Protein AF-A0A1W1EL60-F1 (afdb_monomer_lite)

Structure (mmCIF, N/CA/C/O backbone):
data_AF-A0A1W1EL60-F1
#
_entry.id   AF-A0A1W1EL60-F1
#
loop_
_atom_site.group_PDB
_atom_site.id
_atom_site.type_symbol
_atom_site.label_atom_id
_atom_site.label_alt_id
_atom_site.label_comp_id
_atom_site.label_asym_id
_atom_site.label_entity_id
_atom_site.label_seq_id
_atom_site.pdbx_PDB_ins_code
_atom_site.Cartn_x
_atom_site.Cartn_y
_atom_site.Cartn_z
_atom_site.occupancy
_atom_site.B_iso_or_equiv
_atom_site.auth_seq_id
_atom_site.auth_comp_id
_atom_site.auth_asym_id
_atom_site.auth_atom_id
_atom_site.pdbx_PDB_model_num
ATOM 1 N N . MET A 1 1 ? -32.835 9.657 23.352 1.00 44.53 1 MET A N 1
ATOM 2 C CA . MET A 1 1 ? -32.664 8.416 22.571 1.00 44.53 1 MET A CA 1
ATOM 3 C C . MET A 1 1 ? -32.335 7.328 23.571 1.00 44.53 1 MET A C 1
ATOM 5 O O . MET A 1 1 ? -31.421 7.529 24.356 1.00 44.53 1 MET A O 1
ATOM 9 N N . THR A 1 2 ? -33.119 6.256 23.644 1.00 43.12 2 THR A N 1
ATOM 10 C CA . THR A 1 2 ? -32.749 5.081 24.442 1.00 43.12 2 THR A CA 1
ATOM 11 C C . THR A 1 2 ? -31.480 4.503 23.825 1.00 43.12 2 THR A C 1
ATOM 13 O O . THR A 1 2 ? -31.526 4.022 22.696 1.00 43.12 2 THR A O 1
ATOM 16 N N . SER A 1 3 ? -30.348 4.650 24.515 1.00 59.12 3 SER A N 1
ATOM 17 C CA . SER A 1 3 ? -29.089 4.014 24.131 1.00 59.12 3 SER A CA 1
ATOM 18 C C . SER A 1 3 ? -29.307 2.507 24.211 1.00 59.12 3 SER A C 1
ATOM 20 O O . SER A 1 3 ? -29.432 1.947 25.300 1.00 59.12 3 SER A O 1
ATOM 22 N N . THR A 1 4 ? -29.478 1.863 23.060 1.00 65.94 4 THR A N 1
ATOM 23 C CA . THR A 1 4 ? -29.468 0.406 22.984 1.00 65.94 4 THR A 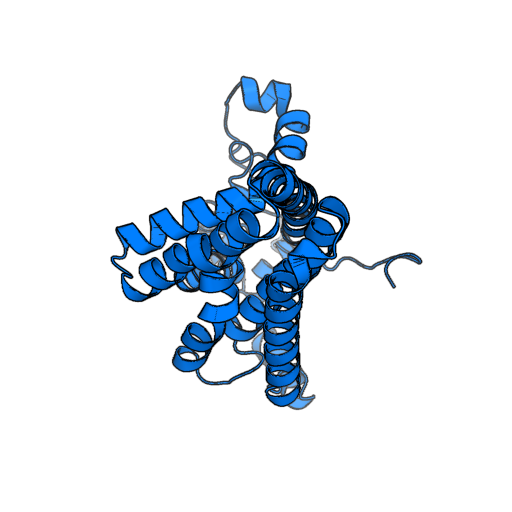CA 1
ATOM 24 C C . THR A 1 4 ? -28.064 -0.036 23.367 1.00 65.94 4 THR A C 1
ATOM 26 O O . THR A 1 4 ? -27.130 0.150 22.597 1.00 65.94 4 THR A O 1
ATOM 29 N N . THR A 1 5 ? -27.900 -0.574 24.571 1.00 66.81 5 THR A N 1
ATOM 30 C CA . THR A 1 5 ? -26.615 -1.111 25.016 1.00 66.81 5 THR A CA 1
ATOM 31 C C . THR A 1 5 ? -26.377 -2.452 24.330 1.00 66.81 5 THR A C 1
ATOM 33 O O . THR A 1 5 ? -27.165 -3.383 24.505 1.00 66.81 5 THR A O 1
ATOM 36 N N . TYR A 1 6 ? -25.302 -2.561 23.553 1.00 76.56 6 TYR A N 1
ATOM 37 C CA . TYR A 1 6 ? -24.886 -3.830 22.964 1.00 76.56 6 TYR A CA 1
ATOM 38 C C . TYR A 1 6 ? -23.981 -4.594 23.941 1.00 76.56 6 TYR A C 1
ATOM 40 O O . TYR A 1 6 ? -23.132 -3.982 24.594 1.00 76.56 6 TYR A O 1
ATOM 48 N N . PRO A 1 7 ? -24.128 -5.924 24.068 1.00 78.81 7 PRO A N 1
ATOM 49 C CA . PRO A 1 7 ? -23.225 -6.712 24.894 1.00 78.81 7 PRO A CA 1
ATOM 50 C C . PRO A 1 7 ? -21.826 -6.752 24.257 1.00 78.81 7 PRO A C 1
ATOM 52 O O . PRO A 1 7 ? -21.686 -7.055 23.071 1.00 78.81 7 PRO A O 1
ATOM 55 N N . ASP A 1 8 ? -20.779 -6.483 25.042 1.00 85.19 8 ASP A N 1
ATOM 56 C CA . ASP A 1 8 ? -19.392 -6.625 24.582 1.00 85.19 8 ASP A CA 1
ATOM 57 C C . ASP A 1 8 ? -18.971 -8.103 24.597 1.00 85.19 8 ASP A C 1
ATOM 59 O O . ASP A 1 8 ? -18.387 -8.613 25.555 1.00 85.19 8 ASP A O 1
ATOM 63 N N . LEU A 1 9 ? -19.313 -8.810 23.518 1.00 90.38 9 LEU A N 1
ATOM 64 C CA . LEU A 1 9 ? -19.025 -10.236 23.335 1.00 90.38 9 LEU A CA 1
ATOM 65 C C . LEU A 1 9 ? -17.718 -10.489 22.574 1.00 90.38 9 LEU A C 1
ATOM 67 O O . LEU A 1 9 ? -17.416 -11.636 22.233 1.00 90.38 9 LEU A O 1
ATOM 71 N N . PHE A 1 10 ? -16.911 -9.455 22.297 1.00 91.00 10 PHE A N 1
ATOM 72 C CA . PHE A 1 10 ? -15.746 -9.601 21.420 1.00 91.00 10 PHE A CA 1
ATOM 73 C C . PHE A 1 10 ? -14.776 -10.675 21.903 1.00 91.00 10 PHE A C 1
ATOM 75 O O . PHE A 1 10 ? -14.235 -11.444 21.109 1.00 91.00 10 PHE A O 1
ATOM 82 N N . LYS A 1 11 ? -14.550 -10.739 23.218 1.00 92.81 11 LYS A N 1
ATOM 83 C CA . LYS A 1 11 ? -13.631 -11.707 23.818 1.00 92.81 11 LYS A CA 1
ATOM 84 C C . LYS A 1 11 ? -14.096 -13.150 23.599 1.00 92.81 11 LYS A C 1
ATOM 86 O O . LYS A 1 11 ? -13.256 -13.985 23.266 1.00 92.81 11 LYS A O 1
ATOM 91 N N . GLU A 1 12 ? -15.388 -13.430 23.771 1.00 94.00 12 GLU A N 1
ATOM 92 C CA . GLU A 1 12 ? -15.968 -14.763 23.552 1.00 94.00 12 GLU A CA 1
ATOM 93 C C . GLU A 1 12 ? -15.957 -15.135 22.072 1.00 94.00 12 GLU A C 1
ATOM 95 O O . GLU A 1 12 ? -15.428 -16.187 21.718 1.00 94.00 12 GLU A O 1
ATOM 100 N N . LEU A 1 13 ? -16.423 -14.244 21.194 1.00 93.25 13 LEU A N 1
ATOM 101 C CA . LEU A 1 13 ? -16.410 -14.484 19.748 1.00 93.25 13 LEU A CA 1
ATOM 102 C C . LEU A 1 13 ? -14.986 -14.713 19.231 1.00 93.25 13 LEU A C 1
ATOM 104 O O . LEU A 1 13 ? -14.723 -15.653 18.488 1.00 93.25 13 LEU A O 1
ATOM 108 N N . LYS A 1 14 ? -14.019 -13.909 19.680 1.00 94.19 14 LYS A N 1
ATOM 109 C CA . LYS A 1 14 ? -12.607 -14.090 19.322 1.00 94.19 14 LYS A CA 1
ATOM 110 C C . LYS A 1 14 ? -12.033 -15.410 19.837 1.00 94.19 14 LYS A C 1
ATOM 112 O O . LYS A 1 14 ? -11.113 -15.937 19.212 1.00 94.19 14 LYS A O 1
ATOM 117 N N . ALA A 1 15 ? -12.514 -15.923 20.971 1.00 95.56 15 ALA A N 1
ATOM 118 C CA . ALA A 1 15 ? -12.120 -17.235 21.472 1.00 95.56 15 ALA A CA 1
ATOM 119 C C . ALA A 1 15 ? -12.683 -18.352 20.581 1.00 95.56 15 ALA A C 1
ATOM 121 O O . ALA A 1 15 ? -11.898 -19.184 20.136 1.00 95.56 15 ALA A O 1
ATOM 122 N N . GLN A 1 16 ? -13.969 -18.290 20.220 1.00 96.75 16 GLN A N 1
ATOM 123 C CA . GLN A 1 16 ? -14.607 -19.240 19.297 1.00 96.75 16 GLN A CA 1
ATOM 124 C C . GLN A 1 16 ? -13.891 -19.272 17.937 1.00 96.75 16 GLN A C 1
ATOM 126 O O . GLN A 1 16 ? -13.460 -20.323 17.480 1.00 96.75 16 GLN A O 1
ATOM 131 N N . VAL A 1 17 ? -13.633 -18.107 17.330 1.00 95.75 17 VAL A N 1
ATOM 132 C CA . VAL A 1 17 ? -12.920 -18.007 16.039 1.00 95.75 17 VAL A CA 1
ATOM 133 C C . VAL A 1 17 ? -11.493 -18.584 16.120 1.00 95.75 17 VAL A C 1
ATOM 135 O O . VAL A 1 17 ? -10.969 -19.108 15.137 1.00 95.75 17 VAL A O 1
ATOM 138 N N . ARG A 1 18 ? -10.833 -18.503 17.284 1.00 95.44 18 ARG A N 1
ATOM 139 C CA . ARG A 1 18 ? -9.515 -19.127 17.501 1.00 95.44 18 ARG A CA 1
ATOM 140 C C . ARG A 1 18 ? -9.601 -20.637 17.671 1.00 95.44 18 ARG A C 1
ATOM 142 O O . ARG A 1 18 ? -8.716 -21.320 17.167 1.00 95.44 18 ARG A O 1
ATOM 149 N N . GLU A 1 19 ? -10.606 -21.125 18.390 1.00 97.25 19 GLU A N 1
ATOM 150 C CA . GLU A 1 19 ? -10.847 -22.554 18.610 1.00 97.25 19 GLU A CA 1
ATOM 151 C C . GLU A 1 19 ? -11.136 -23.277 17.290 1.00 97.25 19 GLU A C 1
ATOM 153 O O . GLU A 1 19 ? -10.521 -24.302 17.012 1.00 97.25 19 GLU A O 1
ATOM 158 N N . GLU A 1 20 ? -11.918 -22.651 16.408 1.00 97.50 20 GLU A N 1
ATOM 159 C CA . GLU A 1 20 ? -12.162 -23.101 15.026 1.00 97.50 20 GLU A CA 1
ATOM 160 C C . GLU A 1 20 ? -10.915 -23.015 14.118 1.00 97.50 20 GLU A C 1
ATOM 162 O O . GLU A 1 20 ? -10.951 -23.338 12.931 1.00 97.50 20 GLU A O 1
ATOM 167 N N . GLY A 1 21 ? -9.782 -22.530 14.635 1.00 95.88 21 GLY A N 1
ATOM 168 C CA . GLY A 1 21 ? -8.531 -22.421 13.888 1.00 95.88 21 GLY A CA 1
ATOM 169 C C . GLY A 1 21 ? -8.521 -21.340 12.801 1.00 95.88 21 GLY A C 1
ATOM 170 O O . GLY A 1 21 ? -7.545 -21.242 12.056 1.00 95.88 21 GLY A O 1
ATOM 171 N N . LEU A 1 22 ? -9.542 -20.478 12.727 1.00 94.81 22 LEU A N 1
ATOM 172 C CA . LEU A 1 22 ? -9.687 -19.460 11.675 1.00 94.81 22 LEU A CA 1
ATOM 173 C C . LEU A 1 22 ? -8.650 -18.326 11.774 1.00 94.81 22 LEU A C 1
ATOM 175 O O . LEU A 1 22 ? -8.441 -17.596 10.810 1.00 94.81 22 LEU A O 1
ATOM 179 N N . LEU A 1 23 ? -7.968 -18.182 12.920 1.00 94.50 23 LEU A N 1
ATOM 180 C CA . LEU A 1 23 ? -6.847 -17.239 13.103 1.00 94.50 23 LEU A CA 1
ATOM 181 C C . LEU A 1 23 ? -5.464 -17.911 13.071 1.00 94.50 23 LEU A C 1
ATOM 183 O O . LEU A 1 23 ? -4.462 -17.271 13.430 1.00 94.50 23 LEU A O 1
ATOM 187 N N . ASN A 1 24 ? -5.390 -19.190 12.687 1.00 95.31 24 ASN A N 1
ATOM 188 C CA . ASN A 1 24 ? -4.117 -19.886 12.538 1.00 95.31 24 ASN A CA 1
ATOM 189 C C . ASN A 1 24 ? -3.240 -19.178 11.502 1.00 95.31 24 ASN A C 1
ATOM 191 O O . ASN A 1 24 ? -3.711 -18.683 10.479 1.00 95.31 24 ASN A O 1
ATOM 195 N N . ARG A 1 25 ? -1.937 -19.104 11.785 1.00 95.44 25 ARG A N 1
ATOM 196 C CA . ARG A 1 25 ? -0.985 -18.486 10.859 1.00 95.44 25 ARG A CA 1
ATOM 197 C C . ARG A 1 25 ? -0.807 -19.367 9.636 1.00 95.44 25 ARG A C 1
ATOM 199 O O . ARG A 1 25 ? -0.760 -20.588 9.760 1.00 95.44 25 ARG A O 1
ATOM 206 N N . VAL A 1 26 ? -0.639 -18.738 8.477 1.00 96.44 26 VAL A N 1
ATOM 207 C CA . VAL A 1 26 ? -0.511 -19.435 7.188 1.00 96.44 26 VAL A CA 1
ATOM 208 C C . VAL A 1 26 ? 0.861 -19.194 6.536 1.00 96.44 26 VAL A C 1
ATOM 210 O O . VAL A 1 26 ? 0.929 -18.710 5.406 1.00 96.44 26 VAL A O 1
ATOM 213 N N . PRO A 1 27 ? 1.982 -19.529 7.211 1.00 96.25 27 PRO A N 1
ATOM 214 C CA . PRO A 1 27 ? 3.324 -19.179 6.742 1.00 96.25 27 PRO A CA 1
ATOM 215 C C . PRO A 1 27 ? 3.664 -19.809 5.389 1.00 96.25 27 PRO A C 1
ATOM 217 O O . PRO A 1 27 ? 4.290 -19.151 4.572 1.00 96.25 27 PRO A O 1
ATOM 220 N N . ILE A 1 28 ? 3.213 -21.040 5.113 1.00 97.38 28 ILE A N 1
ATOM 221 C CA . ILE A 1 28 ? 3.480 -21.728 3.836 1.00 97.38 28 ILE A CA 1
ATOM 222 C C . ILE A 1 28 ? 2.828 -20.976 2.673 1.00 97.38 28 ILE A C 1
ATOM 224 O O . ILE A 1 28 ? 3.502 -20.638 1.702 1.00 97.38 28 ILE A O 1
ATOM 228 N N . ARG A 1 29 ? 1.530 -20.665 2.792 1.00 96.19 29 ARG A N 1
ATOM 229 C CA . ARG A 1 29 ? 0.811 -19.858 1.800 1.00 96.19 29 ARG A CA 1
ATOM 230 C C . ARG A 1 29 ? 1.490 -18.499 1.626 1.00 96.19 29 ARG A C 1
ATOM 232 O O . ARG A 1 29 ? 1.767 -18.108 0.498 1.00 96.19 29 ARG A O 1
ATOM 239 N N . GLY A 1 30 ? 1.807 -17.826 2.733 1.00 96.38 30 GLY A N 1
ATOM 240 C CA . GLY A 1 30 ? 2.501 -16.542 2.712 1.00 96.38 30 GLY A CA 1
ATOM 241 C C . GLY A 1 30 ? 3.835 -16.601 1.968 1.00 96.38 30 GLY A C 1
ATOM 242 O O . GLY A 1 30 ? 4.078 -15.787 1.083 1.00 96.38 30 GLY A O 1
ATOM 243 N N . SER A 1 31 ? 4.671 -17.605 2.249 1.00 97.56 31 SER A N 1
ATOM 244 C CA . SER A 1 31 ? 5.945 -17.817 1.558 1.00 97.56 31 SER A CA 1
ATOM 245 C C . SER A 1 31 ? 5.769 -18.073 0.060 1.00 97.56 31 SER A C 1
ATOM 247 O O . SER A 1 31 ? 6.526 -17.515 -0.731 1.00 97.56 31 SER A O 1
ATOM 249 N N . ILE A 1 32 ? 4.769 -18.864 -0.344 1.00 98.25 32 ILE A N 1
ATOM 250 C CA . ILE A 1 32 ? 4.466 -19.110 -1.763 1.00 98.25 32 ILE A CA 1
ATOM 251 C C . ILE A 1 32 ? 4.078 -17.805 -2.461 1.00 98.25 32 ILE A C 1
ATOM 253 O O . ILE A 1 32 ? 4.633 -17.488 -3.510 1.00 98.25 32 ILE A O 1
ATOM 257 N N . GLU A 1 33 ? 3.169 -17.023 -1.874 1.00 97.88 33 GLU A N 1
ATOM 258 C CA . GLU A 1 33 ? 2.736 -15.747 -2.449 1.00 97.88 33 GLU A CA 1
ATOM 259 C C . GLU A 1 33 ? 3.896 -14.743 -2.559 1.00 97.88 33 GLU A C 1
ATOM 261 O O . GLU A 1 33 ? 4.068 -14.099 -3.596 1.00 97.88 33 GLU A O 1
ATOM 266 N N . MET A 1 34 ? 4.730 -14.652 -1.517 1.00 98.38 34 MET A N 1
ATOM 267 C CA . MET A 1 34 ? 5.929 -13.809 -1.491 1.00 98.38 34 MET A CA 1
ATOM 268 C C . MET A 1 34 ? 6.908 -14.182 -2.612 1.00 98.38 34 MET A C 1
ATOM 270 O O . MET A 1 34 ? 7.356 -13.310 -3.357 1.00 98.38 34 MET A O 1
ATOM 274 N N . ILE A 1 35 ? 7.220 -15.474 -2.758 1.00 98.62 35 ILE A N 1
ATOM 275 C CA . ILE A 1 35 ? 8.113 -15.978 -3.810 1.00 98.62 35 ILE A CA 1
ATOM 276 C C . ILE A 1 35 ? 7.510 -15.718 -5.193 1.00 98.62 35 ILE A C 1
ATOM 278 O O . ILE A 1 35 ? 8.211 -15.233 -6.079 1.00 98.62 35 ILE A O 1
ATOM 282 N N . ALA A 1 36 ? 6.215 -15.983 -5.377 1.00 98.50 36 ALA A N 1
ATOM 283 C CA . ALA A 1 36 ? 5.533 -15.780 -6.650 1.00 98.50 36 ALA A CA 1
ATOM 284 C C . ALA A 1 36 ? 5.598 -14.317 -7.108 1.00 98.50 36 ALA A C 1
ATOM 286 O O . ALA A 1 36 ? 5.892 -14.053 -8.274 1.00 98.50 36 ALA A O 1
ATOM 287 N N . VAL A 1 37 ? 5.388 -13.358 -6.202 1.00 98.62 37 VAL A N 1
ATOM 288 C CA . VAL A 1 37 ? 5.493 -11.927 -6.521 1.00 98.62 37 VAL A CA 1
ATOM 289 C C . VAL A 1 37 ? 6.931 -11.519 -6.840 1.00 98.62 37 VAL A C 1
ATOM 291 O O . VAL A 1 37 ? 7.141 -10.793 -7.811 1.00 98.62 37 VAL A O 1
ATOM 294 N N . ILE A 1 38 ? 7.924 -12.022 -6.096 1.00 98.69 38 ILE A N 1
ATOM 295 C CA . ILE A 1 38 ? 9.346 -11.760 -6.380 1.00 98.69 38 ILE A CA 1
ATOM 296 C C . ILE A 1 38 ? 9.739 -12.306 -7.762 1.00 98.69 38 ILE A C 1
ATOM 298 O O . ILE A 1 38 ? 10.364 -11.604 -8.554 1.00 98.69 38 ILE A O 1
ATOM 302 N N . ILE A 1 39 ? 9.340 -13.534 -8.090 1.00 98.75 39 ILE A N 1
ATOM 303 C CA . ILE A 1 39 ? 9.591 -14.119 -9.413 1.00 98.75 39 ILE A CA 1
ATOM 304 C C . ILE A 1 39 ? 8.878 -13.302 -10.495 1.00 98.75 39 ILE A C 1
ATOM 306 O O . ILE A 1 39 ? 9.479 -12.983 -11.518 1.00 98.75 39 ILE A O 1
ATOM 310 N N . SER A 1 40 ? 7.626 -12.905 -10.259 1.00 98.62 40 SER A N 1
ATOM 311 C CA . SER A 1 40 ? 6.835 -12.146 -11.233 1.00 98.62 40 SER A CA 1
ATOM 312 C C . SER A 1 40 ? 7.445 -10.779 -11.538 1.00 98.62 40 SER A C 1
ATOM 314 O O . SER A 1 40 ? 7.515 -10.407 -12.708 1.00 98.62 40 SER A O 1
ATOM 316 N N . ILE A 1 41 ? 7.938 -10.046 -10.529 1.00 98.50 41 ILE A N 1
ATOM 317 C CA . ILE A 1 41 ? 8.605 -8.757 -10.767 1.00 98.50 41 ILE A CA 1
ATOM 318 C C . ILE A 1 41 ? 9.939 -8.946 -11.498 1.00 98.50 41 ILE A C 1
ATOM 320 O O . ILE A 1 41 ? 10.235 -8.185 -12.415 1.00 98.50 41 ILE A O 1
ATOM 324 N N . ILE A 1 42 ? 10.712 -9.990 -11.175 1.00 98.56 42 ILE A N 1
ATOM 325 C CA . ILE A 1 42 ? 11.955 -10.308 -11.894 1.00 98.56 42 ILE A CA 1
ATOM 326 C C . ILE A 1 42 ? 11.656 -10.630 -13.362 1.00 98.56 42 ILE A C 1
ATOM 328 O O . ILE A 1 42 ? 12.333 -10.108 -14.244 1.00 98.56 42 ILE A O 1
ATOM 332 N N . ILE A 1 43 ? 10.628 -11.434 -13.647 1.00 98.50 43 ILE A N 1
ATOM 333 C CA . ILE A 1 43 ? 10.216 -11.755 -15.021 1.00 98.50 43 ILE A CA 1
ATOM 334 C C . ILE A 1 43 ? 9.761 -10.489 -15.749 1.00 98.50 43 ILE A C 1
ATOM 336 O O . ILE A 1 43 ? 10.242 -10.223 -16.849 1.00 98.50 43 ILE A O 1
ATOM 340 N N . ALA A 1 44 ? 8.889 -9.683 -15.137 1.00 98.50 44 ALA A N 1
ATOM 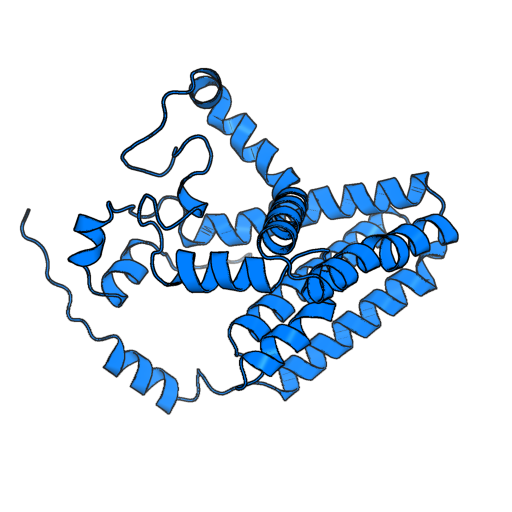341 C CA . ALA A 1 44 ? 8.389 -8.447 -15.739 1.00 98.50 44 ALA A CA 1
AT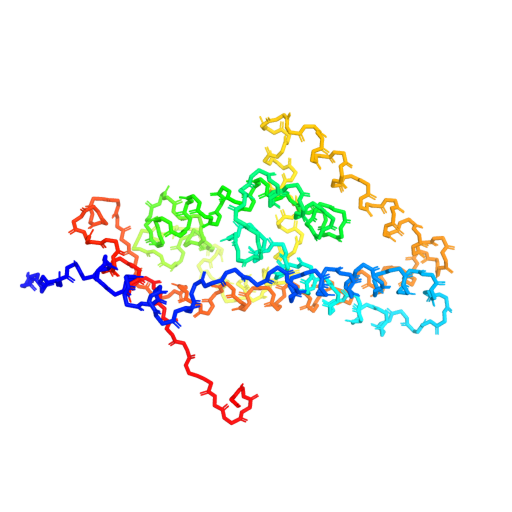OM 342 C C . ALA A 1 44 ? 9.532 -7.494 -16.113 1.00 98.50 44 ALA A C 1
ATOM 344 O O . ALA A 1 44 ? 9.531 -6.926 -17.202 1.00 98.50 44 ALA A O 1
ATOM 345 N N . LEU A 1 45 ? 10.528 -7.356 -15.232 1.00 98.31 45 LEU A N 1
ATOM 346 C CA . LEU A 1 45 ? 11.679 -6.496 -15.475 1.00 98.31 45 LEU A CA 1
ATOM 347 C C . LEU A 1 45 ? 12.653 -7.095 -16.484 1.00 98.31 45 LEU A C 1
ATOM 349 O O . LEU A 1 45 ? 13.099 -6.370 -17.352 1.00 98.31 45 LEU A O 1
ATOM 353 N N . THR A 1 46 ? 13.005 -8.378 -16.406 1.00 98.31 46 THR A N 1
ATOM 354 C CA . THR A 1 46 ? 14.012 -8.990 -17.303 1.00 98.31 46 THR A CA 1
ATOM 355 C C . THR A 1 46 ? 13.505 -9.236 -18.719 1.00 98.31 46 THR A C 1
ATOM 357 O O . THR A 1 46 ? 14.309 -9.363 -19.637 1.00 98.31 46 THR A O 1
ATOM 360 N N . THR A 1 47 ? 12.186 -9.296 -18.901 1.00 98.31 47 THR A N 1
ATOM 361 C CA . THR A 1 47 ? 11.559 -9.510 -20.210 1.00 98.31 47 THR A CA 1
ATOM 362 C C . THR A 1 47 ? 10.920 -8.251 -20.781 1.00 98.31 47 THR A C 1
ATOM 364 O O . THR A 1 47 ? 10.270 -8.354 -21.814 1.00 98.31 47 THR A O 1
ATOM 367 N N . ALA A 1 48 ? 11.079 -7.074 -20.157 1.00 98.38 48 ALA A N 1
ATOM 368 C CA . ALA A 1 48 ? 10.303 -5.869 -20.475 1.00 98.38 48 ALA A CA 1
ATOM 369 C C . ALA A 1 48 ? 10.349 -5.477 -21.964 1.00 98.38 48 ALA A C 1
ATOM 371 O O . ALA A 1 48 ? 9.339 -5.047 -22.519 1.00 98.38 48 ALA A O 1
ATOM 372 N N . ASN A 1 49 ? 11.487 -5.686 -22.631 1.00 97.62 49 ASN A N 1
ATOM 373 C CA . ASN A 1 49 ? 11.681 -5.445 -24.065 1.00 97.62 49 ASN A CA 1
ATOM 37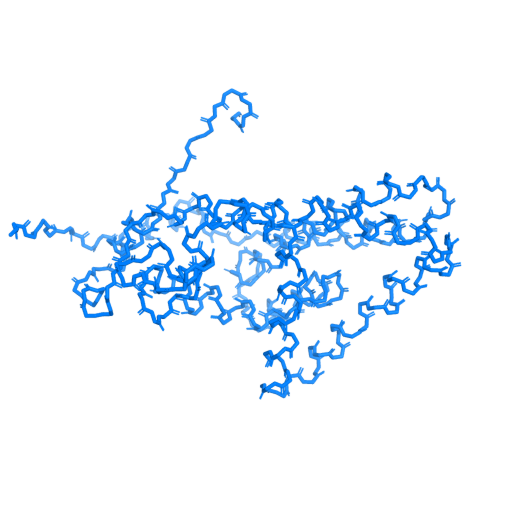4 C C . ASN A 1 49 ? 10.819 -6.318 -24.997 1.00 97.62 49 ASN A C 1
ATOM 376 O O . ASN A 1 49 ? 10.673 -5.981 -26.169 1.00 97.62 49 ASN A O 1
ATOM 380 N N . LEU A 1 50 ? 10.248 -7.416 -24.497 1.00 97.94 50 LEU A N 1
ATOM 381 C CA . LEU A 1 50 ? 9.357 -8.308 -25.245 1.00 97.94 50 LEU A CA 1
ATOM 382 C C . LEU A 1 50 ? 7.880 -7.894 -25.160 1.00 97.94 50 LEU A C 1
ATOM 384 O O . LEU A 1 50 ? 7.043 -8.464 -25.860 1.00 97.94 50 LEU A O 1
ATOM 388 N N . TRP A 1 51 ? 7.538 -6.931 -24.303 1.00 98.12 51 TRP A N 1
ATOM 389 C CA . TRP A 1 51 ? 6.151 -6.559 -24.038 1.00 98.12 51 TRP A CA 1
ATOM 390 C C . TRP A 1 51 ? 5.707 -5.337 -24.834 1.00 98.12 51 TRP A C 1
ATOM 392 O O . TRP A 1 51 ? 6.457 -4.388 -25.060 1.00 98.12 51 TRP A O 1
ATOM 402 N N . ASN A 1 52 ? 4.410 -5.293 -25.141 1.00 98.44 52 ASN A N 1
ATOM 403 C CA . ASN A 1 52 ? 3.749 -4.015 -25.359 1.00 98.44 52 ASN A CA 1
ATOM 404 C C . ASN A 1 52 ? 3.736 -3.217 -24.030 1.00 98.44 52 ASN A C 1
ATOM 406 O O . ASN A 1 52 ? 3.327 -3.778 -23.008 1.00 98.44 52 ASN A O 1
ATOM 410 N N . PRO A 1 53 ? 4.105 -1.920 -24.016 1.00 98.62 53 PRO A N 1
ATOM 411 C CA . PRO A 1 53 ? 4.197 -1.129 -22.783 1.00 98.62 53 PRO A CA 1
ATOM 412 C C . PRO A 1 53 ? 2.901 -1.053 -21.961 1.00 98.62 53 PRO A C 1
ATOM 414 O O . PRO A 1 53 ? 2.946 -1.044 -20.734 1.00 98.62 53 PRO A O 1
ATOM 417 N N . ILE A 1 54 ? 1.735 -1.032 -22.612 1.00 98.62 54 ILE A N 1
ATOM 418 C CA . ILE A 1 54 ? 0.441 -0.994 -21.916 1.00 98.62 54 ILE A CA 1
ATOM 419 C C . ILE A 1 54 ? 0.183 -2.343 -21.234 1.00 98.62 54 ILE A C 1
ATOM 421 O O . ILE A 1 54 ? -0.168 -2.379 -20.058 1.00 98.62 54 ILE A O 1
ATOM 425 N N . LEU A 1 55 ? 0.425 -3.460 -21.932 1.00 98.62 55 LEU A N 1
ATOM 426 C CA . LEU A 1 55 ? 0.274 -4.801 -21.351 1.00 98.62 55 LEU A CA 1
ATOM 427 C C . LEU A 1 55 ? 1.241 -5.035 -20.186 1.00 98.62 55 LEU A C 1
ATOM 429 O O . LEU A 1 55 ? 0.841 -5.602 -19.171 1.00 98.62 55 LEU A O 1
ATOM 433 N N . LEU A 1 56 ? 2.482 -4.547 -20.292 1.00 98.81 56 LEU A N 1
ATOM 434 C CA . LEU A 1 56 ? 3.433 -4.573 -19.181 1.00 98.81 56 LEU A CA 1
ATOM 435 C C . LEU A 1 56 ? 2.933 -3.739 -17.994 1.00 98.81 56 LEU A C 1
ATOM 437 O O . LEU A 1 56 ? 3.020 -4.190 -16.856 1.00 98.81 56 LEU A O 1
ATOM 441 N N . GLY A 1 57 ? 2.363 -2.557 -18.247 1.00 98.69 57 GLY A N 1
ATOM 442 C CA . GLY A 1 57 ? 1.728 -1.731 -17.218 1.00 98.69 57 GLY A CA 1
ATOM 443 C C . GLY A 1 57 ? 0.602 -2.458 -16.483 1.00 98.69 57 GLY A C 1
ATOM 444 O O . GLY A 1 57 ? 0.601 -2.480 -15.255 1.00 98.69 57 GLY A O 1
ATOM 445 N N . VAL A 1 58 ? -0.300 -3.124 -17.213 1.00 98.62 58 VAL A N 1
ATOM 446 C CA . VAL A 1 58 ? -1.374 -3.947 -16.624 1.00 98.62 58 VAL A CA 1
ATOM 447 C C . VAL A 1 58 ? -0.800 -5.103 -15.803 1.00 98.62 58 VAL A C 1
ATOM 449 O O . VAL A 1 58 ? -1.248 -5.351 -14.682 1.00 98.62 58 VAL A O 1
ATOM 452 N N . PHE A 1 59 ? 0.215 -5.798 -16.319 1.00 98.62 59 PHE A N 1
ATOM 453 C CA . PHE A 1 59 ? 0.849 -6.899 -15.597 1.00 98.62 59 PHE A CA 1
ATOM 454 C C . PHE A 1 59 ? 1.529 -6.421 -14.304 1.00 98.62 59 PHE A C 1
ATOM 456 O O . PHE A 1 59 ? 1.342 -7.023 -13.243 1.00 98.62 59 PHE A O 1
ATOM 463 N N . LEU A 1 60 ? 2.236 -5.288 -14.348 1.00 98.75 60 LEU A N 1
ATOM 464 C CA . LEU A 1 60 ? 2.801 -4.665 -13.153 1.00 98.75 60 LEU A CA 1
ATOM 465 C C . LEU A 1 60 ? 1.719 -4.202 -12.173 1.00 98.75 60 LEU A C 1
ATOM 467 O O . LEU A 1 60 ? 1.936 -4.325 -10.972 1.00 98.75 60 LEU A O 1
ATOM 471 N N . THR A 1 61 ? 0.544 -3.751 -12.628 1.00 98.56 61 THR A N 1
ATOM 472 C CA . THR A 1 61 ? -0.581 -3.462 -11.722 1.00 98.56 61 THR A CA 1
ATOM 473 C C . THR A 1 61 ? -0.997 -4.694 -10.923 1.00 98.56 61 THR A C 1
ATOM 475 O O . THR A 1 61 ? -1.234 -4.575 -9.720 1.00 98.56 61 THR A O 1
ATOM 478 N N . ILE A 1 62 ? -1.056 -5.876 -11.546 1.00 98.38 62 ILE A N 1
ATOM 479 C CA . ILE A 1 62 ? -1.383 -7.130 -10.846 1.00 98.38 62 ILE A CA 1
ATOM 480 C C . ILE A 1 62 ? -0.320 -7.417 -9.782 1.00 98.38 62 ILE A C 1
ATOM 482 O O . ILE A 1 62 ? -0.654 -7.654 -8.620 1.00 98.38 62 ILE A O 1
ATOM 486 N N . ILE A 1 63 ? 0.959 -7.331 -10.154 1.00 98.62 63 ILE A N 1
ATOM 487 C CA . ILE A 1 63 ? 2.086 -7.557 -9.241 1.00 98.62 63 ILE A CA 1
ATOM 488 C C . ILE A 1 63 ? 2.049 -6.562 -8.073 1.00 98.62 63 ILE A C 1
ATOM 490 O O . ILE A 1 63 ? 2.136 -6.973 -6.920 1.00 98.62 63 ILE A O 1
ATOM 494 N N . PHE A 1 64 ? 1.865 -5.269 -8.345 1.00 98.62 64 PHE A N 1
ATOM 495 C CA . PHE A 1 64 ? 1.832 -4.215 -7.328 1.00 98.62 64 PHE A CA 1
ATOM 496 C C . PHE A 1 64 ? 0.631 -4.385 -6.398 1.00 98.62 64 PHE A C 1
ATOM 498 O O . PHE A 1 64 ? 0.772 -4.283 -5.182 1.00 98.62 64 PHE A O 1
ATOM 505 N N . THR A 1 65 ? -0.534 -4.731 -6.944 1.00 97.62 65 THR A N 1
ATOM 506 C CA . THR A 1 65 ? -1.723 -5.062 -6.150 1.00 97.62 65 THR A CA 1
ATOM 507 C C . THR A 1 65 ? -1.443 -6.233 -5.213 1.00 97.62 65 THR A C 1
ATOM 509 O O . THR A 1 65 ? -1.732 -6.156 -4.020 1.00 97.62 65 THR A O 1
ATOM 512 N N . ARG A 1 66 ? -0.823 -7.311 -5.711 1.00 97.88 66 ARG A N 1
ATOM 513 C CA . ARG A 1 66 ? -0.438 -8.446 -4.862 1.00 97.88 66 ARG A CA 1
ATOM 514 C C . ARG A 1 66 ? 0.588 -8.052 -3.803 1.00 97.88 66 ARG A C 1
ATOM 516 O O . ARG A 1 66 ? 0.440 -8.476 -2.662 1.00 97.88 66 ARG A O 1
ATOM 523 N N . SER A 1 67 ? 1.564 -7.207 -4.131 1.00 98.50 67 SER A N 1
ATOM 524 C CA . SER A 1 67 ? 2.523 -6.672 -3.157 1.00 98.50 67 SER A CA 1
ATOM 525 C C . SER A 1 67 ? 1.845 -5.880 -2.038 1.00 98.50 67 SER A C 1
ATOM 527 O O . SER A 1 67 ? 2.239 -6.028 -0.881 1.00 98.50 67 SER A O 1
ATOM 529 N N . VAL A 1 68 ? 0.803 -5.095 -2.347 1.00 97.38 68 VAL A N 1
ATOM 530 C CA . VAL A 1 68 ? 0.010 -4.375 -1.333 1.00 97.38 68 VAL A CA 1
ATOM 531 C C . VAL A 1 68 ? -0.604 -5.364 -0.344 1.00 97.38 68 VAL A C 1
ATOM 533 O O . VAL A 1 68 ? -0.394 -5.222 0.858 1.00 97.38 68 VAL A O 1
ATOM 536 N N . PHE A 1 69 ? -1.303 -6.392 -0.833 1.00 96.38 69 PHE A N 1
ATOM 537 C CA . PHE A 1 69 ? -1.985 -7.361 0.033 1.00 96.38 69 PHE A CA 1
ATOM 538 C C . PHE A 1 69 ? -1.025 -8.284 0.791 1.00 96.38 69 PHE A C 1
ATOM 540 O O . PHE A 1 69 ? -1.246 -8.554 1.965 1.00 96.38 69 PHE A O 1
ATOM 547 N N . ILE A 1 70 ? 0.082 -8.712 0.178 1.00 98.25 70 ILE A N 1
ATOM 548 C CA . ILE A 1 70 ? 1.120 -9.477 0.886 1.00 98.25 70 ILE A CA 1
ATOM 549 C C . ILE A 1 70 ? 1.711 -8.639 2.022 1.00 98.25 70 ILE A C 1
ATOM 551 O O . ILE A 1 70 ? 1.841 -9.127 3.142 1.00 98.25 70 ILE A O 1
ATOM 555 N N . SER A 1 71 ? 2.056 -7.375 1.756 1.00 97.94 71 S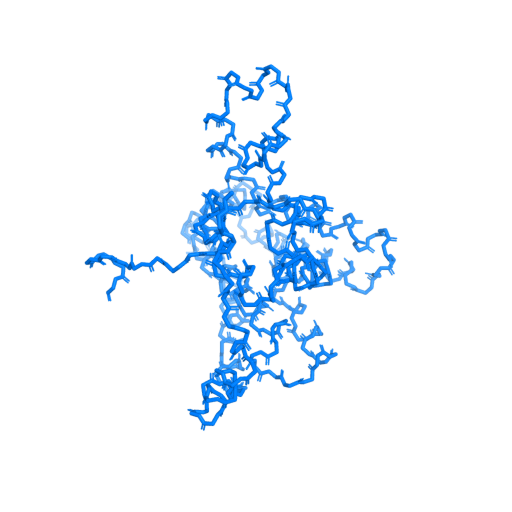ER A N 1
ATOM 556 C CA . SER A 1 71 ? 2.579 -6.476 2.788 1.00 97.94 71 SER A CA 1
ATOM 557 C C . SER A 1 71 ? 1.558 -6.254 3.907 1.00 97.94 71 SER A C 1
ATOM 559 O O . SER A 1 71 ? 1.908 -6.363 5.081 1.00 97.94 71 SER A O 1
ATOM 561 N N . HIS A 1 72 ? 0.291 -6.027 3.551 1.00 96.38 72 HIS A N 1
ATOM 562 C CA . HIS A 1 72 ? -0.828 -5.918 4.484 1.00 96.38 72 HIS A CA 1
ATOM 563 C C . HIS A 1 72 ? -0.931 -7.153 5.392 1.00 96.38 72 HIS A C 1
ATOM 565 O O . HIS A 1 72 ? -0.847 -7.026 6.612 1.00 96.38 72 HIS A O 1
ATOM 571 N N . ASP A 1 73 ? -1.015 -8.352 4.820 1.00 96.94 73 ASP A N 1
ATOM 572 C CA . ASP A 1 73 ? -1.194 -9.597 5.573 1.00 96.94 73 ASP A CA 1
ATOM 573 C C . ASP A 1 73 ? 0.012 -9.907 6.471 1.00 96.94 73 ASP A C 1
ATOM 575 O O . ASP A 1 73 ? -0.140 -10.374 7.605 1.00 96.94 73 ASP A O 1
ATOM 579 N N . ILE A 1 74 ? 1.225 -9.586 6.008 1.00 97.44 74 ILE A N 1
ATOM 580 C CA . ILE A 1 74 ? 2.433 -9.649 6.832 1.00 97.44 74 ILE A CA 1
ATOM 581 C C . ILE A 1 74 ? 2.315 -8.683 8.020 1.00 97.44 74 ILE A C 1
ATOM 583 O O . ILE A 1 74 ? 2.527 -9.098 9.159 1.00 97.44 74 ILE A O 1
ATOM 587 N N . LEU A 1 75 ? 1.950 -7.418 7.793 1.00 96.62 75 LEU A N 1
ATOM 588 C CA . LEU A 1 75 ? 1.836 -6.405 8.851 1.00 96.62 75 LEU A CA 1
ATOM 589 C C . LEU A 1 75 ? 0.706 -6.707 9.847 1.00 96.62 75 LEU A C 1
ATOM 591 O O . LEU A 1 75 ? 0.832 -6.383 11.028 1.00 96.62 75 LEU A O 1
ATOM 595 N N . HIS A 1 76 ? -0.333 -7.423 9.419 1.00 95.50 76 HIS A N 1
ATOM 596 C CA . HIS A 1 76 ? -1.368 -7.983 10.292 1.00 95.50 76 HIS A CA 1
ATOM 597 C C . HIS A 1 76 ? -0.950 -9.268 11.016 1.00 95.50 76 HIS A C 1
ATOM 599 O O . HIS A 1 76 ? -1.727 -9.832 11.790 1.00 95.50 76 HIS A O 1
ATOM 605 N N . THR A 1 77 ? 0.289 -9.729 10.833 1.00 95.69 77 THR A N 1
ATOM 606 C CA . THR A 1 77 ? 0.831 -10.977 11.388 1.00 95.69 77 THR A CA 1
ATOM 607 C C . THR A 1 77 ? 0.069 -12.221 10.932 1.00 95.69 77 THR A C 1
ATOM 609 O O . THR A 1 77 ? 0.081 -13.225 11.634 1.00 95.69 77 THR A O 1
ATOM 612 N N . GLN A 1 78 ? -0.602 -12.190 9.777 1.00 96.06 78 GLN A N 1
ATOM 613 C CA . GLN A 1 78 ? -1.374 -13.323 9.251 1.00 96.06 78 GLN A CA 1
ATOM 614 C C . GLN A 1 78 ? -0.461 -14.473 8.805 1.00 96.06 78 GLN A C 1
ATOM 616 O O . GLN A 1 78 ? -0.773 -15.648 9.012 1.00 96.06 78 GLN A O 1
ATOM 621 N N . TYR A 1 79 ? 0.702 -14.146 8.239 1.00 96.56 79 TYR A N 1
ATOM 622 C CA . TYR A 1 79 ? 1.672 -15.143 7.772 1.00 96.56 79 TYR A CA 1
ATOM 623 C C . TYR A 1 79 ? 2.606 -15.606 8.888 1.00 96.56 79 TYR A C 1
ATOM 625 O O . TYR A 1 79 ? 2.815 -16.806 9.062 1.00 96.56 79 TYR A O 1
ATOM 633 N N . PHE A 1 80 ? 3.127 -14.670 9.683 1.00 95.56 80 PHE A N 1
ATOM 634 C CA . PHE A 1 80 ? 4.136 -14.939 10.707 1.00 95.56 80 PHE A CA 1
ATOM 635 C C . PHE A 1 80 ? 3.739 -14.314 12.044 1.00 95.56 80 PHE A C 1
ATOM 637 O O . PHE A 1 80 ? 3.146 -13.243 12.093 1.00 95.56 80 PHE A O 1
ATOM 644 N N . LYS A 1 81 ? 4.074 -14.985 13.151 1.00 94.00 81 LYS A N 1
ATOM 645 C CA . LYS A 1 81 ? 3.696 -14.547 14.507 1.00 94.00 81 LYS A CA 1
ATOM 646 C C . LYS A 1 81 ? 4.522 -13.357 15.013 1.00 94.00 81 LYS A C 1
ATOM 648 O O . LYS A 1 81 ? 4.012 -12.546 15.779 1.00 94.00 81 LYS A O 1
ATOM 653 N N . ASP A 1 82 ? 5.794 -13.278 14.634 1.00 95.31 82 ASP A N 1
ATOM 654 C CA . ASP A 1 82 ? 6.717 -12.253 15.125 1.00 95.31 82 ASP A CA 1
ATOM 655 C C . ASP A 1 82 ? 6.487 -10.922 14.391 1.00 95.31 82 ASP A C 1
ATOM 657 O O . ASP A 1 82 ? 6.671 -10.835 13.174 1.00 95.31 82 ASP A O 1
ATOM 661 N N . LYS A 1 83 ? 6.098 -9.875 15.132 1.00 91.88 83 LYS A N 1
ATOM 662 C CA . LYS A 1 83 ? 5.820 -8.541 14.574 1.00 91.88 83 LYS A CA 1
ATOM 663 C C . LYS A 1 83 ? 7.081 -7.849 14.033 1.00 91.88 83 LYS A C 1
ATOM 665 O O . LYS A 1 83 ? 7.012 -7.188 12.999 1.00 91.88 83 LYS A O 1
ATOM 670 N N . SER A 1 84 ? 8.231 -8.014 14.690 1.00 92.12 84 SER A N 1
ATOM 671 C CA . SER A 1 84 ? 9.513 -7.422 14.272 1.00 92.12 84 SER A CA 1
ATOM 672 C C . SER A 1 84 ? 10.063 -8.093 13.013 1.00 92.12 84 SER A C 1
ATOM 674 O O . SER A 1 84 ? 10.594 -7.434 12.117 1.00 92.12 84 SER A O 1
ATOM 676 N N . LEU A 1 85 ? 9.896 -9.410 12.903 1.00 92.94 85 LEU A N 1
ATOM 677 C CA . LEU A 1 85 ? 10.189 -10.124 11.667 1.00 92.94 85 LEU A CA 1
ATOM 678 C C . LEU A 1 85 ? 9.215 -9.714 10.559 1.00 92.94 85 LEU A C 1
ATOM 680 O O . LEU A 1 85 ? 9.649 -9.426 9.448 1.00 92.94 85 LEU A O 1
ATOM 684 N N . SER A 1 86 ? 7.919 -9.634 10.867 1.00 95.75 86 SER A N 1
ATOM 685 C CA . SER A 1 86 ? 6.883 -9.280 9.894 1.00 95.75 86 SER A CA 1
ATOM 686 C C . SER A 1 86 ? 7.133 -7.908 9.268 1.00 95.75 86 SER A C 1
ATOM 688 O O . SER A 1 86 ? 7.174 -7.793 8.046 1.00 95.75 86 SER A O 1
ATOM 690 N N . ILE A 1 87 ? 7.423 -6.871 10.062 1.00 94.81 87 ILE A N 1
ATOM 691 C CA . ILE A 1 87 ? 7.722 -5.549 9.491 1.00 94.81 87 ILE A CA 1
ATOM 692 C C . ILE A 1 87 ? 8.924 -5.599 8.534 1.00 94.81 87 ILE A C 1
ATOM 694 O O . ILE A 1 87 ? 8.849 -5.049 7.440 1.00 94.81 87 ILE A O 1
ATOM 698 N N . LYS A 1 88 ? 9.983 -6.352 8.853 1.00 95.88 88 LYS A N 1
ATOM 699 C CA . LYS A 1 88 ? 11.139 -6.512 7.952 1.00 95.88 88 LYS A CA 1
ATOM 700 C C . LYS A 1 88 ? 10.790 -7.291 6.682 1.00 95.88 88 LYS A C 1
ATOM 702 O O . LYS A 1 88 ? 11.201 -6.893 5.596 1.00 95.88 88 LYS A O 1
ATOM 707 N N . LEU A 1 89 ? 10.019 -8.373 6.805 1.00 97.25 89 LEU A N 1
ATOM 708 C CA . LEU A 1 89 ? 9.569 -9.188 5.670 1.00 97.25 89 LEU A CA 1
ATOM 709 C C . LEU A 1 89 ? 8.595 -8.447 4.751 1.00 97.25 89 LEU A C 1
ATOM 711 O O . LEU A 1 89 ? 8.449 -8.830 3.595 1.00 97.25 89 LEU A O 1
ATOM 715 N N . SER A 1 90 ? 7.951 -7.387 5.239 1.00 98.12 90 SER A N 1
ATOM 716 C CA . SER A 1 90 ? 7.072 -6.558 4.420 1.00 98.12 90 SER A CA 1
ATOM 717 C C . SER A 1 90 ? 7.838 -5.624 3.470 1.00 98.12 90 SER A C 1
ATOM 719 O O . SER A 1 90 ? 7.308 -5.301 2.409 1.00 98.12 90 SER A O 1
ATOM 721 N N . TYR A 1 91 ? 9.087 -5.241 3.786 1.00 98.38 91 TYR A N 1
ATOM 722 C CA . TYR A 1 91 ? 9.851 -4.236 3.028 1.00 98.38 91 TYR A CA 1
ATOM 723 C C . TYR A 1 91 ? 10.092 -4.553 1.544 1.00 98.38 91 TYR A C 1
ATOM 725 O O . TYR A 1 91 ? 10.026 -3.621 0.742 1.00 98.38 91 TYR A O 1
ATOM 733 N N . PRO A 1 92 ? 10.351 -5.804 1.115 1.00 98.56 92 PRO A N 1
ATOM 734 C CA . PRO A 1 92 ? 10.436 -6.107 -0.311 1.00 98.56 92 PRO A CA 1
ATOM 735 C C . PRO A 1 92 ? 9.152 -5.749 -1.068 1.00 98.56 92 PRO A C 1
ATOM 737 O O . PRO A 1 92 ? 9.210 -5.247 -2.185 1.00 98.56 92 PRO A O 1
ATOM 740 N N . PHE A 1 93 ? 7.998 -5.947 -0.435 1.00 98.69 93 PHE A N 1
ATOM 741 C CA . PHE A 1 93 ? 6.689 -5.750 -1.050 1.00 98.69 93 PHE A CA 1
ATOM 742 C C . PHE A 1 93 ? 6.194 -4.311 -0.915 1.00 98.69 93 PHE A C 1
ATOM 744 O O . PHE A 1 93 ? 5.581 -3.806 -1.843 1.00 98.69 93 PHE A O 1
ATOM 751 N N . SER A 1 94 ? 6.488 -3.622 0.189 1.00 98.19 94 SER A N 1
ATOM 752 C CA . SER A 1 94 ? 6.131 -2.211 0.388 1.00 98.19 94 SER A CA 1
ATOM 753 C C . SER A 1 94 ? 7.217 -1.258 -0.111 1.00 98.19 94 SER A C 1
ATOM 755 O O . SER A 1 94 ? 7.013 -0.537 -1.082 1.00 98.19 94 SER A O 1
ATOM 757 N N . ALA A 1 95 ? 8.388 -1.253 0.517 1.00 98.25 95 ALA A N 1
ATOM 758 C CA . ALA A 1 95 ? 9.421 -0.262 0.253 1.00 98.25 95 ALA A CA 1
ATOM 759 C C . ALA A 1 95 ? 10.053 -0.447 -1.134 1.00 98.25 95 ALA A C 1
ATOM 761 O O . ALA A 1 95 ? 10.126 0.512 -1.895 1.00 98.25 95 ALA A O 1
ATOM 762 N N . LEU A 1 96 ? 10.464 -1.667 -1.500 1.00 98.06 96 LEU A N 1
ATOM 763 C CA . LEU A 1 96 ? 11.160 -1.903 -2.773 1.00 98.06 96 LEU A CA 1
ATOM 764 C C . LEU A 1 96 ? 10.209 -1.939 -3.976 1.00 98.06 96 LEU A C 1
ATOM 766 O O . LEU A 1 96 ? 10.462 -1.257 -4.968 1.00 98.06 96 LEU A O 1
ATOM 770 N N . ILE A 1 97 ? 9.115 -2.708 -3.916 1.00 98.56 97 ILE A N 1
ATOM 771 C CA . ILE A 1 97 ? 8.187 -2.812 -5.055 1.00 98.56 97 ILE A CA 1
ATOM 772 C C . ILE A 1 97 ? 7.261 -1.595 -5.160 1.00 98.56 97 ILE A C 1
ATOM 774 O O . ILE A 1 97 ? 7.019 -1.147 -6.273 1.00 98.56 97 ILE A O 1
ATOM 778 N N . LEU A 1 98 ? 6.773 -1.029 -4.050 1.00 98.38 98 LEU A N 1
ATOM 779 C CA . LEU A 1 98 ? 5.742 0.023 -4.074 1.00 98.38 98 LEU A CA 1
ATOM 780 C C . LEU A 1 98 ? 6.248 1.422 -3.693 1.00 98.38 98 LEU A C 1
ATOM 782 O O . LEU A 1 98 ? 5.471 2.370 -3.743 1.00 98.38 98 LEU A O 1
ATOM 786 N N . SER A 1 99 ? 7.503 1.571 -3.253 1.00 98.44 99 SER A N 1
ATOM 787 C CA . SER A 1 99 ? 7.998 2.817 -2.639 1.00 98.44 99 SER A CA 1
ATOM 788 C C . SER A 1 99 ? 7.116 3.320 -1.482 1.00 98.44 99 SER A C 1
ATOM 790 O O . SER A 1 99 ? 6.997 4.520 -1.244 1.00 98.44 99 SER A O 1
ATOM 792 N N . ASN A 1 100 ? 6.492 2.398 -0.743 1.00 98.06 100 ASN A N 1
ATOM 793 C CA . ASN A 1 100 ? 5.637 2.701 0.403 1.00 98.06 100 ASN A CA 1
ATOM 794 C C . ASN A 1 100 ? 6.294 2.269 1.713 1.00 98.06 100 ASN A C 1
ATOM 796 O O . ASN A 1 100 ? 6.983 1.253 1.778 1.00 98.06 100 ASN A O 1
ATOM 800 N N . SER A 1 101 ? 6.036 3.020 2.781 1.00 98.38 101 SER A N 1
ATOM 801 C CA . SER A 1 101 ? 6.549 2.707 4.110 1.00 98.38 101 SER A CA 1
ATOM 802 C C . SER A 1 101 ? 5.607 1.752 4.840 1.00 98.38 101 SER A C 1
ATOM 804 O O . SER A 1 101 ? 4.448 2.077 5.105 1.00 98.38 101 SER A O 1
ATOM 806 N N . SER A 1 102 ? 6.136 0.596 5.232 1.00 97.88 102 SER A N 1
ATOM 807 C CA . SER A 1 102 ? 5.488 -0.330 6.159 1.00 97.88 102 SER A CA 1
ATOM 808 C C . SER A 1 102 ? 5.242 0.300 7.521 1.00 97.88 102 SER A C 1
ATOM 810 O O . SER A 1 102 ? 4.197 0.066 8.117 1.00 97.88 102 SER A O 1
ATOM 812 N N . SER A 1 103 ? 6.184 1.108 8.018 1.00 97.19 103 SER A N 1
ATOM 813 C CA . SER A 1 103 ? 6.040 1.777 9.316 1.00 97.19 103 SER A CA 1
ATOM 814 C C . SER A 1 103 ? 4.927 2.825 9.292 1.00 97.19 103 SER A C 1
ATOM 816 O O . SER A 1 103 ? 4.142 2.919 10.237 1.00 97.19 103 SER A O 1
ATOM 818 N N . TRP A 1 104 ? 4.835 3.602 8.206 1.00 97.62 104 TRP A N 1
ATOM 819 C CA . TRP A 1 104 ? 3.722 4.525 7.990 1.00 97.62 104 TRP A CA 1
ATOM 820 C C . TRP A 1 104 ? 2.399 3.768 7.896 1.00 97.62 104 TRP A C 1
ATOM 822 O O . TRP A 1 104 ? 1.436 4.169 8.547 1.00 97.62 104 TRP A O 1
ATOM 832 N N . TRP A 1 105 ? 2.362 2.664 7.142 1.00 96.56 105 TRP A N 1
ATOM 833 C CA . TRP A 1 105 ? 1.155 1.858 6.994 1.00 96.56 105 TRP A CA 1
ATOM 834 C C . TRP A 1 105 ? 0.700 1.228 8.316 1.00 96.56 105 TRP A C 1
ATOM 836 O O . TRP A 1 105 ? -0.463 1.382 8.667 1.00 96.56 105 TRP A O 1
ATOM 846 N N . ASP A 1 106 ? 1.589 0.602 9.100 1.00 95.69 106 ASP A N 1
ATOM 847 C CA . ASP A 1 106 ? 1.249 0.043 10.425 1.00 95.69 106 ASP A CA 1
ATOM 848 C C . ASP A 1 106 ? 0.708 1.137 11.358 1.00 95.69 106 ASP A C 1
ATOM 850 O O . ASP A 1 106 ? -0.309 0.951 12.025 1.00 95.69 106 ASP A O 1
ATOM 854 N N . TYR A 1 107 ? 1.328 2.321 11.360 1.00 95.19 107 TYR A N 1
ATOM 855 C CA . TYR A 1 107 ? 0.854 3.442 12.168 1.00 95.19 107 TYR A CA 1
ATOM 856 C C . TYR A 1 107 ? -0.520 3.957 11.715 1.00 95.19 107 TYR A C 1
ATOM 858 O O . TYR A 1 107 ? -1.438 4.094 12.523 1.00 95.19 107 TYR A O 1
ATOM 866 N N . LYS A 1 108 ? -0.685 4.229 10.419 1.00 94.00 108 LYS A N 1
ATOM 867 C CA . LYS A 1 108 ? -1.929 4.757 9.849 1.00 94.00 108 LYS A CA 1
ATOM 868 C C . LYS A 1 108 ? -3.065 3.745 9.973 1.00 94.00 108 LYS A C 1
ATOM 870 O O . LYS A 1 108 ? -4.150 4.094 10.426 1.00 94.00 108 LYS A O 1
ATOM 875 N N . HIS A 1 109 ? -2.828 2.510 9.550 1.00 93.69 109 HIS A N 1
ATOM 876 C CA . HIS A 1 109 ? -3.868 1.505 9.385 1.00 93.69 109 HIS A CA 1
ATOM 877 C C . HIS A 1 109 ? -4.135 0.729 10.677 1.00 93.69 109 HIS A C 1
ATOM 879 O O . HIS A 1 109 ? -5.277 0.665 11.112 1.00 93.69 109 HIS A O 1
ATOM 885 N N . ASN A 1 110 ? -3.109 0.194 11.344 1.00 92.19 110 ASN A N 1
ATOM 886 C CA . ASN A 1 110 ? -3.315 -0.657 12.523 1.00 92.19 110 ASN A CA 1
ATOM 887 C C . ASN A 1 110 ? -3.508 0.153 13.803 1.00 92.19 110 ASN A C 1
ATOM 889 O O . ASN A 1 110 ? -4.401 -0.139 14.598 1.00 92.19 110 ASN A O 1
ATOM 893 N N . ILE A 1 111 ? -2.668 1.168 14.016 1.00 92.31 111 ILE A N 1
ATOM 894 C CA . ILE A 1 111 ? -2.689 1.936 15.267 1.00 92.31 111 ILE A CA 1
ATOM 895 C C . ILE A 1 111 ? -3.823 2.961 15.265 1.00 92.31 111 ILE A C 1
ATOM 897 O O . ILE A 1 111 ? -4.521 3.074 16.267 1.00 92.31 111 ILE A O 1
ATOM 901 N N . ASN A 1 112 ? -4.035 3.684 14.162 1.00 92.50 112 ASN A N 1
ATOM 902 C CA . ASN A 1 112 ? -5.091 4.694 14.106 1.00 92.50 112 ASN A CA 1
ATOM 903 C C . ASN A 1 112 ? -6.411 4.105 13.596 1.00 92.50 112 ASN A C 1
ATOM 905 O O . ASN A 1 112 ? -7.355 4.003 14.371 1.00 92.50 112 ASN A O 1
ATOM 909 N N . HIS A 1 113 ? -6.475 3.675 12.334 1.00 93.06 113 HIS A N 1
ATOM 910 C CA . HIS A 1 113 ? -7.740 3.289 11.700 1.00 93.06 113 HIS A CA 1
ATOM 911 C C . HIS A 1 113 ? -8.415 2.068 12.356 1.00 93.06 113 HIS A C 1
ATOM 913 O O . HIS A 1 113 ? -9.547 2.173 12.801 1.00 93.06 113 HIS A O 1
ATOM 919 N N . HIS A 1 114 ? -7.729 0.933 12.528 1.00 91.62 114 HIS A N 1
ATOM 920 C CA . HIS A 1 114 ? -8.338 -0.258 13.153 1.00 91.62 114 HIS A CA 1
ATOM 921 C C . HIS A 1 114 ? -8.686 -0.071 14.635 1.00 91.62 114 HIS A C 1
ATOM 923 O O . HIS A 1 114 ? -9.578 -0.740 15.153 1.00 91.62 114 HIS A O 1
ATOM 929 N N . THR A 1 115 ? -8.001 0.832 15.342 1.00 92.31 115 THR A N 1
ATOM 930 C CA . THR A 1 115 ? -8.300 1.104 16.759 1.00 92.31 115 THR A CA 1
ATOM 931 C C . THR A 1 115 ? -9.429 2.124 16.915 1.00 92.31 115 THR A C 1
ATOM 933 O O . THR A 1 115 ? -10.255 1.981 17.811 1.00 92.31 115 THR A O 1
ATOM 936 N N . TYR A 1 116 ? -9.482 3.128 16.039 1.00 94.00 116 TYR A N 1
ATOM 937 C CA . TYR A 1 116 ? -10.352 4.301 16.151 1.00 94.00 116 TYR A CA 1
ATOM 938 C C . TYR A 1 116 ? -11.135 4.567 14.858 1.00 94.00 116 TYR A C 1
ATOM 940 O O . TYR A 1 116 ? -11.270 5.721 14.453 1.00 94.00 116 TYR A O 1
ATOM 948 N N . CYS A 1 117 ? -11.611 3.512 14.192 1.00 93.69 117 CYS A N 1
ATOM 949 C CA . CYS A 1 117 ? -12.296 3.603 12.900 1.00 93.69 117 CYS A CA 1
ATOM 950 C C . CYS A 1 117 ? -13.414 4.651 12.956 1.00 93.69 117 CYS A C 1
ATOM 952 O O . CYS A 1 117 ? -14.216 4.656 13.890 1.00 93.69 117 CYS A O 1
ATOM 954 N N . ASN A 1 118 ? -13.434 5.567 11.985 1.00 94.44 118 ASN A N 1
ATOM 955 C CA . ASN A 1 118 ? -14.391 6.671 11.883 1.00 94.44 118 ASN A CA 1
ATOM 956 C C . ASN A 1 118 ? -14.534 7.571 13.144 1.00 94.44 118 ASN A C 1
ATOM 958 O O . ASN A 1 118 ? -15.538 8.279 13.281 1.00 94.44 118 ASN A O 1
ATOM 962 N N . ILE A 1 119 ? -13.538 7.605 14.039 1.00 94.50 119 ILE A N 1
ATOM 963 C CA . ILE A 1 119 ? -13.463 8.599 15.121 1.00 94.50 119 ILE A CA 1
ATOM 964 C C . ILE A 1 119 ? -12.836 9.891 14.587 1.00 94.50 119 ILE A C 1
ATOM 966 O O . ILE A 1 119 ? -11.676 9.910 14.152 1.00 94.50 119 ILE A O 1
ATOM 970 N N . GLU A 1 120 ? -13.584 10.995 14.658 1.00 92.88 120 GLU A N 1
ATOM 971 C CA . GLU A 1 120 ? -13.119 12.312 14.223 1.00 92.88 120 GLU A CA 1
ATOM 972 C C . GLU A 1 120 ? -11.834 12.723 14.967 1.00 92.88 120 GLU A C 1
ATOM 974 O O . GLU A 1 120 ? -11.727 12.635 16.187 1.00 92.88 120 GLU A O 1
ATOM 979 N N . GLY A 1 121 ? -10.819 13.167 14.217 1.00 89.25 121 GLY A N 1
ATOM 980 C CA . GLY A 1 121 ? -9.527 13.589 14.775 1.00 89.25 121 GLY A CA 1
ATOM 981 C C . GLY A 1 121 ? -8.537 12.457 15.082 1.00 89.25 121 GLY A C 1
ATOM 982 O O . GLY A 1 121 ? -7.357 12.749 15.288 1.00 89.25 121 GLY A O 1
ATOM 983 N N . LYS A 1 122 ? -8.963 11.186 15.050 1.00 91.81 122 LYS A N 1
ATOM 984 C CA . LYS A 1 122 ? -8.072 10.014 15.158 1.00 91.81 122 LYS A CA 1
ATOM 985 C C . LYS A 1 122 ? -7.912 9.299 13.824 1.00 91.81 122 LYS A C 1
ATOM 987 O O . LYS A 1 122 ? -6.783 9.051 13.398 1.00 91.81 122 LYS A O 1
ATOM 992 N N . ASP A 1 123 ? -9.025 9.000 13.159 1.00 92.88 123 ASP A N 1
ATOM 993 C CA . ASP A 1 123 ? -9.014 8.367 11.848 1.00 92.88 123 ASP A CA 1
ATOM 994 C C . ASP A 1 123 ? -8.858 9.423 10.751 1.00 92.88 123 ASP A C 1
ATOM 996 O O . ASP A 1 123 ? -9.707 10.295 10.545 1.00 92.88 123 ASP A O 1
ATOM 1000 N N . ALA A 1 124 ? -7.731 9.365 10.045 1.00 89.44 124 ALA A N 1
ATOM 1001 C CA . ALA A 1 124 ? -7.454 10.289 8.959 1.00 89.44 124 ALA A CA 1
ATOM 1002 C C . ALA A 1 124 ? -8.284 9.989 7.701 1.00 89.44 124 ALA A C 1
ATOM 1004 O O . ALA A 1 124 ? -8.455 10.890 6.877 1.00 89.44 124 ALA A O 1
ATOM 1005 N N . ASP A 1 125 ? -8.814 8.772 7.555 1.00 88.94 125 ASP A N 1
ATOM 1006 C CA . ASP A 1 125 ? -9.481 8.330 6.329 1.00 88.94 125 ASP A CA 1
ATOM 1007 C C . ASP A 1 125 ? -10.811 9.059 6.094 1.00 88.94 125 ASP A C 1
ATOM 1009 O O . ASP A 1 125 ? -11.163 9.373 4.955 1.00 88.94 125 ASP A O 1
ATOM 1013 N N . ILE A 1 126 ? -11.506 9.444 7.169 1.00 90.06 126 ILE A N 1
ATOM 1014 C CA . ILE A 1 126 ? -12.767 10.202 7.099 1.00 90.06 126 ILE A CA 1
ATOM 1015 C C . ILE A 1 126 ? -12.579 11.708 6.851 1.00 90.06 126 ILE A C 1
ATOM 1017 O O . ILE A 1 126 ? -13.550 12.420 6.588 1.00 90.06 126 ILE A O 1
ATOM 1021 N N . ASN A 1 127 ? -11.338 12.212 6.862 1.00 88.00 127 ASN A N 1
ATOM 1022 C CA . ASN A 1 127 ? -11.051 13.627 6.592 1.00 88.00 127 ASN A CA 1
ATOM 1023 C C . ASN A 1 127 ? -11.059 13.982 5.094 1.00 88.00 127 ASN A C 1
ATOM 1025 O O . ASN A 1 127 ? -10.899 15.154 4.737 1.00 88.00 127 ASN A O 1
ATOM 1029 N N . ALA A 1 128 ? -11.239 12.996 4.211 1.00 84.12 128 ALA A N 1
ATOM 1030 C CA . ALA A 1 128 ? -11.289 13.203 2.771 1.00 84.12 128 ALA A CA 1
ATOM 1031 C C . ALA A 1 128 ? -12.333 14.264 2.363 1.00 84.12 128 ALA A C 1
ATOM 1033 O O . ALA A 1 128 ? -13.396 14.398 2.974 1.00 84.12 128 ALA A O 1
ATOM 1034 N N . LEU A 1 129 ? -12.020 15.008 1.293 1.00 85.44 129 LEU A N 1
ATOM 1035 C CA . LEU A 1 129 ? -12.862 16.079 0.739 1.00 85.44 129 LEU A CA 1
ATOM 1036 C C . LEU A 1 129 ? -13.324 17.114 1.779 1.00 85.44 129 LEU A C 1
ATOM 1038 O O . LEU A 1 129 ? -14.499 17.474 1.802 1.00 85.44 129 LEU A O 1
ATOM 1042 N N . ASP A 1 130 ? -12.411 17.596 2.625 1.00 87.81 130 ASP A N 1
ATOM 1043 C CA . ASP A 1 130 ? -12.739 18.582 3.667 1.00 87.81 130 ASP A CA 1
ATOM 1044 C C . ASP A 1 130 ? -13.804 18.037 4.633 1.00 87.81 130 ASP A C 1
ATOM 1046 O O . ASP A 1 130 ? -14.837 18.657 4.888 1.00 87.81 130 ASP A O 1
ATOM 1050 N N . LYS A 1 131 ? -13.548 16.819 5.135 1.00 88.75 131 LYS A N 1
ATOM 1051 C CA . LYS A 1 131 ? -14.412 16.105 6.085 1.00 88.75 131 LYS A CA 1
ATOM 1052 C C . LYS A 1 131 ? -15.835 15.883 5.566 1.00 88.75 131 LYS A C 1
ATOM 1054 O O . LYS A 1 131 ? -16.799 15.932 6.324 1.00 88.75 131 LYS A O 1
ATOM 1059 N N . ALA A 1 132 ? -16.001 15.626 4.266 1.00 86.19 132 ALA A N 1
ATOM 1060 C CA . ALA A 1 132 ? -17.329 15.458 3.662 1.00 86.19 132 ALA A CA 1
ATOM 1061 C C . ALA A 1 132 ? -18.148 14.304 4.274 1.00 86.19 132 ALA A C 1
ATOM 1063 O O . ALA A 1 132 ? -19.378 14.301 4.156 1.00 86.19 132 ALA A O 1
ATOM 1064 N N . PHE A 1 133 ? -17.463 13.350 4.909 1.00 85.25 133 PHE A N 1
ATOM 1065 C CA . PHE A 1 133 ? -18.023 12.134 5.493 1.00 85.25 133 PHE A CA 1
ATOM 1066 C C . PHE A 1 133 ? -18.262 12.220 7.001 1.00 85.25 133 PHE A C 1
ATOM 1068 O O . PHE A 1 133 ? -18.746 11.250 7.564 1.00 85.25 133 PHE A O 1
ATOM 1075 N N . THR A 1 134 ? -17.953 13.348 7.646 1.00 88.88 134 THR A N 1
ATOM 1076 C CA . THR A 1 134 ? -18.101 13.509 9.099 1.00 88.88 134 THR A CA 1
ATOM 1077 C C . THR A 1 134 ? -19.277 14.428 9.451 1.00 88.88 134 THR A C 1
ATOM 1079 O O . THR A 1 134 ? -19.896 15.033 8.561 1.00 88.88 134 THR A O 1
ATOM 1082 N N . LYS A 1 135 ? -19.615 14.541 10.746 1.00 86.44 135 LYS A N 1
ATOM 1083 C CA . LYS A 1 135 ? -20.640 15.489 11.225 1.00 86.44 135 LYS A CA 1
ATOM 1084 C C . LYS A 1 135 ? -20.156 16.926 11.005 1.00 86.44 135 LYS A C 1
ATOM 1086 O O . LYS A 1 135 ? -20.879 17.764 10.460 1.00 86.44 135 LYS A O 1
ATOM 1091 N N . ASN A 1 136 ? -18.891 17.173 11.336 1.00 86.12 136 ASN A N 1
ATOM 1092 C CA . ASN A 1 136 ? -18.232 18.474 11.243 1.00 86.12 136 ASN A CA 1
ATOM 1093 C C . ASN A 1 136 ? -17.592 18.718 9.863 1.00 86.12 136 ASN A C 1
ATOM 1095 O O . ASN A 1 136 ? -16.367 18.810 9.723 1.00 86.12 136 ASN A O 1
ATOM 1099 N N . LYS A 1 137 ? -18.438 18.842 8.831 1.00 88.94 137 LYS A N 1
ATOM 1100 C CA . LYS A 1 137 ? -18.012 19.095 7.442 1.00 88.94 137 LYS A CA 1
ATOM 1101 C C . LYS A 1 137 ? -17.324 20.446 7.305 1.00 88.94 137 LYS A C 1
ATOM 1103 O O . LYS A 1 137 ? -17.785 21.452 7.848 1.00 88.94 137 LYS A O 1
ATOM 1108 N N . GLY A 1 138 ? -16.275 20.497 6.497 1.00 86.94 138 GLY A N 1
ATOM 1109 C CA . GLY A 1 138 ? -15.604 21.749 6.202 1.00 86.94 138 GLY A CA 1
ATOM 1110 C C . GLY A 1 138 ? -16.398 22.671 5.271 1.00 86.94 138 GLY A C 1
ATOM 1111 O O . GLY A 1 138 ? -17.480 22.350 4.755 1.00 86.94 138 GLY A O 1
ATOM 1112 N N . ASN A 1 139 ? -15.886 23.893 5.112 1.00 90.69 139 ASN A N 1
ATOM 1113 C CA . ASN A 1 139 ? -16.584 24.989 4.441 1.00 90.69 139 ASN A CA 1
ATOM 1114 C C . ASN A 1 139 ? -15.899 25.470 3.154 1.00 90.69 139 ASN A C 1
ATOM 1116 O O . ASN A 1 139 ? -16.209 26.560 2.682 1.00 90.69 139 ASN A O 1
ATOM 1120 N N . ASN A 1 140 ? -14.992 24.686 2.563 1.00 92.62 140 ASN A N 1
ATOM 1121 C CA . ASN A 1 140 ? -14.323 25.094 1.331 1.00 92.62 140 ASN A CA 1
ATOM 1122 C C . ASN A 1 140 ? -15.331 25.222 0.157 1.00 92.62 140 ASN A C 1
ATOM 1124 O O . ASN A 1 140 ? -15.912 24.214 -0.266 1.00 92.62 140 ASN A O 1
ATOM 1128 N N . PRO A 1 141 ? -15.536 26.427 -0.421 1.00 91.81 141 PRO A N 1
ATOM 1129 C CA . PRO A 1 141 ? -16.556 26.642 -1.453 1.00 91.81 141 PRO A CA 1
ATOM 1130 C C . PRO A 1 141 ? -16.311 25.850 -2.744 1.00 91.81 141 PRO A C 1
ATOM 1132 O O . PRO A 1 141 ? -17.259 25.381 -3.376 1.00 91.81 141 PRO A O 1
ATOM 1135 N N . ILE A 1 142 ? -15.042 25.669 -3.127 1.00 92.50 142 ILE A N 1
ATOM 1136 C CA . ILE A 1 142 ? -14.653 24.939 -4.342 1.00 92.50 142 ILE A CA 1
ATOM 1137 C C . ILE A 1 142 ? -14.958 23.455 -4.164 1.00 92.50 142 ILE A C 1
ATOM 1139 O O . ILE A 1 142 ? -15.598 22.853 -5.028 1.00 92.50 142 ILE A O 1
ATOM 1143 N N . LEU A 1 143 ? -14.559 22.878 -3.025 1.00 90.31 143 LEU A N 1
ATOM 1144 C CA . LEU A 1 143 ? -14.844 21.478 -2.722 1.00 90.31 143 LEU A CA 1
ATOM 1145 C C . LEU A 1 143 ? -16.348 21.235 -2.643 1.00 90.31 143 LEU A C 1
ATOM 1147 O O . LEU A 1 143 ? -16.825 20.285 -3.247 1.00 90.31 143 LEU A O 1
ATOM 1151 N N . LYS A 1 144 ? -17.132 22.125 -2.023 1.00 87.94 144 LYS A N 1
ATOM 1152 C CA . LYS A 1 144 ? -18.599 21.994 -2.004 1.00 87.94 144 LYS A CA 1
ATOM 1153 C C . LYS A 1 144 ? -19.214 21.994 -3.405 1.00 87.94 144 LYS A C 1
ATOM 1155 O O . LYS A 1 144 ? -20.079 21.161 -3.678 1.00 87.94 144 LYS A O 1
ATOM 1160 N N . LYS A 1 145 ? -18.759 22.891 -4.287 1.00 92.12 145 LYS A N 1
ATOM 1161 C CA . LYS A 1 145 ? -19.274 23.023 -5.659 1.00 92.12 145 LYS A CA 1
ATOM 1162 C C . LYS A 1 145 ? -18.883 21.845 -6.556 1.00 92.12 145 LYS A C 1
ATOM 1164 O O . LYS A 1 145 ? -19.708 21.382 -7.336 1.00 92.12 145 LYS A O 1
ATOM 1169 N N . TYR A 1 146 ? -17.650 21.352 -6.440 1.00 92.62 146 TYR A N 1
ATOM 1170 C CA . TYR A 1 146 ? -17.080 20.359 -7.361 1.00 92.62 146 TYR A CA 1
ATOM 1171 C C . TYR A 1 146 ? -16.770 19.002 -6.710 1.00 92.62 146 TYR A C 1
ATOM 1173 O O . TYR A 1 146 ? -16.059 18.195 -7.307 1.00 92.62 146 TYR A O 1
ATOM 1181 N N . LYS A 1 147 ? -17.315 18.716 -5.516 1.00 87.19 147 LYS A N 1
ATOM 1182 C CA . LYS A 1 147 ? -17.008 17.512 -4.714 1.00 87.19 147 LYS A CA 1
ATOM 1183 C C . LYS A 1 147 ? -17.032 16.216 -5.508 1.00 87.19 147 LYS A C 1
ATOM 1185 O O . LYS A 1 147 ? -16.146 15.399 -5.328 1.00 87.19 147 LYS A O 1
ATOM 1190 N N . PHE A 1 148 ? -18.009 16.033 -6.395 1.00 86.38 148 PHE A N 1
ATOM 1191 C CA . PHE A 1 148 ? -18.147 14.798 -7.164 1.00 86.38 148 PHE A CA 1
ATOM 1192 C C . PHE A 1 148 ? -16.992 14.616 -8.150 1.00 86.38 148 PHE A C 1
ATOM 1194 O O . PHE A 1 148 ? -16.367 13.562 -8.171 1.00 86.38 148 PHE A O 1
ATOM 1201 N N . ILE A 1 149 ? -16.666 15.658 -8.919 1.00 91.31 149 ILE A N 1
ATOM 1202 C CA . ILE A 1 149 ? -15.573 15.614 -9.897 1.00 91.31 149 ILE A CA 1
ATOM 1203 C C . ILE A 1 149 ? -14.231 15.465 -9.175 1.00 91.31 149 ILE A C 1
ATOM 1205 O O . ILE A 1 149 ? -13.403 14.656 -9.578 1.00 91.31 149 ILE A O 1
ATOM 1209 N N . ILE A 1 150 ? -14.033 16.203 -8.079 1.00 91.50 150 ILE A N 1
ATOM 1210 C CA . ILE A 1 150 ? -12.798 16.144 -7.291 1.00 91.50 150 ILE A CA 1
ATOM 1211 C C . ILE A 1 150 ? -12.640 14.775 -6.627 1.00 91.50 150 ILE A C 1
ATOM 1213 O O . ILE A 1 150 ? -11.543 14.232 -6.642 1.00 91.50 150 ILE A O 1
ATOM 1217 N N . PHE A 1 151 ? -13.715 14.192 -6.095 1.00 88.56 151 PHE A N 1
ATOM 1218 C CA . PHE A 1 151 ? -13.692 12.856 -5.505 1.00 88.56 151 PHE A CA 1
ATOM 1219 C C . PHE A 1 151 ? -13.267 11.801 -6.519 1.00 88.56 151 PHE A C 1
ATOM 1221 O O . PHE A 1 151 ? -12.269 11.120 -6.304 1.00 88.56 151 PHE A O 1
ATOM 1228 N N . TRP A 1 152 ? -13.980 11.710 -7.644 1.00 89.19 152 TRP A N 1
ATOM 1229 C CA . TRP A 1 152 ? -13.686 10.718 -8.674 1.00 89.19 152 TRP A CA 1
ATOM 1230 C C . TRP A 1 152 ? -12.318 10.950 -9.322 1.00 89.19 152 TRP A C 1
ATOM 1232 O O . TRP A 1 152 ? -11.592 9.993 -9.572 1.00 89.19 152 TRP A O 1
ATOM 1242 N N . GLY A 1 153 ? -11.917 12.209 -9.516 1.00 92.38 153 GLY A N 1
ATOM 1243 C CA . GLY A 1 153 ? -10.581 12.556 -9.999 1.00 92.38 153 GLY A CA 1
ATOM 1244 C C . GLY A 1 153 ? -9.471 12.172 -9.016 1.00 92.38 153 GLY A C 1
ATOM 1245 O O . GLY A 1 153 ? -8.443 11.641 -9.430 1.00 92.38 153 GLY A O 1
ATOM 1246 N N . ALA A 1 154 ? -9.680 12.377 -7.712 1.00 91.44 154 ALA A N 1
ATOM 1247 C CA . ALA A 1 154 ? -8.700 12.052 -6.676 1.00 91.44 154 ALA A CA 1
ATOM 1248 C C . ALA A 1 154 ? -8.395 10.547 -6.586 1.00 91.44 154 ALA A C 1
ATOM 1250 O O . ALA A 1 154 ? -7.296 10.181 -6.166 1.00 91.44 154 ALA A O 1
ATOM 1251 N N . MET A 1 155 ? -9.313 9.676 -7.028 1.00 91.31 155 MET A N 1
ATOM 1252 C CA . MET A 1 155 ? -9.106 8.221 -7.039 1.00 91.31 155 MET A CA 1
ATOM 1253 C C . MET A 1 155 ? -7.875 7.813 -7.853 1.00 91.31 155 MET A C 1
ATOM 1255 O O . MET A 1 155 ? -7.198 6.857 -7.497 1.00 91.31 155 MET A O 1
ATOM 1259 N N . PHE A 1 156 ? -7.524 8.566 -8.900 1.00 94.81 156 PHE A N 1
ATOM 1260 C CA . PHE A 1 156 ? -6.352 8.295 -9.739 1.00 94.81 156 PHE A CA 1
ATOM 1261 C C . PHE A 1 156 ? -5.011 8.683 -9.097 1.00 94.81 156 PHE A C 1
ATOM 1263 O O . PHE A 1 156 ? -3.956 8.426 -9.677 1.00 94.81 156 PHE A O 1
ATOM 1270 N N . PHE A 1 157 ? -5.034 9.278 -7.901 1.00 94.31 157 PHE A N 1
ATOM 1271 C CA . PHE A 1 157 ? -3.847 9.768 -7.197 1.00 94.31 157 PHE A CA 1
ATOM 1272 C C . PHE A 1 157 ? -3.594 9.057 -5.864 1.00 94.31 157 PHE A C 1
ATOM 1274 O O . PHE A 1 157 ? -2.703 9.466 -5.116 1.00 94.31 157 PHE A O 1
ATOM 1281 N N . MET A 1 158 ? -4.335 7.988 -5.550 1.00 93.19 158 MET A N 1
ATOM 1282 C CA . MET A 1 158 ? -4.161 7.283 -4.280 1.00 93.19 158 MET A CA 1
ATOM 1283 C C . MET A 1 158 ? -2.762 6.667 -4.135 1.00 93.19 158 MET A C 1
ATOM 1285 O O . MET A 1 158 ? -2.127 6.872 -3.100 1.00 93.19 158 MET A O 1
ATOM 1289 N N . TYR A 1 159 ? -2.242 5.983 -5.160 1.00 96.12 159 TYR A N 1
ATOM 1290 C CA . TYR A 1 159 ? -0.910 5.374 -5.083 1.00 96.12 159 TYR A CA 1
ATOM 1291 C C . TYR A 1 159 ? 0.210 6.425 -4.897 1.00 96.12 159 TYR A C 1
ATOM 1293 O O . TYR A 1 159 ? 0.951 6.322 -3.917 1.00 96.12 159 TYR A O 1
ATOM 1301 N N . PRO A 1 160 ? 0.294 7.504 -5.706 1.00 96.56 160 PRO A N 1
ATOM 1302 C CA . PRO A 1 160 ? 1.247 8.591 -5.465 1.00 96.56 160 PRO A CA 1
ATOM 1303 C C . PRO A 1 160 ? 1.080 9.267 -4.098 1.00 96.56 160 PRO A C 1
ATOM 1305 O O . PRO A 1 160 ? 2.069 9.605 -3.450 1.00 96.56 160 PRO A O 1
ATOM 1308 N N . SER A 1 161 ? -0.160 9.449 -3.631 1.00 95.12 161 SER A N 1
ATOM 1309 C CA . SER A 1 161 ? -0.434 10.022 -2.308 1.00 95.12 161 SER A CA 1
ATOM 1310 C C . SER A 1 161 ? 0.170 9.175 -1.185 1.00 95.12 161 SER A C 1
ATOM 1312 O O . SER A 1 161 ? 0.745 9.722 -0.242 1.00 95.12 161 SER A O 1
ATOM 1314 N N . PHE A 1 162 ? 0.096 7.846 -1.285 1.00 95.44 162 PHE A N 1
ATOM 1315 C CA . PHE A 1 162 ? 0.682 6.942 -0.291 1.00 95.44 162 PHE A CA 1
ATOM 1316 C C . PHE A 1 162 ? 2.209 7.012 -0.285 1.00 95.44 162 PHE A C 1
ATOM 1318 O O . PHE A 1 162 ? 2.802 7.044 0.794 1.00 95.44 162 PHE A O 1
ATOM 1325 N N . ILE A 1 163 ? 2.836 7.149 -1.455 1.00 98.00 163 ILE A N 1
ATOM 1326 C CA . ILE A 1 163 ? 4.285 7.355 -1.566 1.00 98.00 163 ILE A CA 1
ATOM 1327 C C . ILE A 1 163 ? 4.682 8.660 -0.863 1.00 98.00 163 ILE A C 1
ATOM 1329 O O . ILE A 1 163 ? 5.569 8.672 -0.009 1.00 98.00 163 ILE A O 1
ATOM 1333 N N . VAL A 1 164 ? 3.986 9.766 -1.152 1.00 98.19 164 VAL A N 1
ATOM 1334 C CA . VAL A 1 164 ? 4.261 11.076 -0.535 1.00 98.19 164 VAL A CA 1
ATOM 1335 C C . VAL A 1 164 ? 4.094 11.025 0.986 1.00 98.19 164 VAL A C 1
ATOM 1337 O O . VAL A 1 164 ? 4.947 11.522 1.726 1.00 98.19 164 VAL A O 1
ATOM 1340 N N . GLN A 1 165 ? 3.015 10.416 1.479 1.00 97.38 165 GLN A N 1
ATOM 1341 C CA . GLN A 1 165 ? 2.782 10.260 2.916 1.00 97.38 165 GLN A CA 1
ATOM 1342 C C . GLN A 1 165 ? 3.837 9.365 3.575 1.00 97.38 165 GLN A C 1
ATOM 1344 O O . GLN A 1 165 ? 4.339 9.709 4.648 1.00 97.38 165 GLN A O 1
ATOM 1349 N N . SER A 1 166 ? 4.236 8.285 2.901 1.00 98.44 166 SER A N 1
ATOM 1350 C CA . SER A 1 166 ? 5.306 7.392 3.339 1.00 98.44 166 SER A CA 1
ATOM 1351 C C . SER A 1 166 ? 6.630 8.138 3.486 1.00 98.44 166 SER A C 1
ATOM 1353 O O . SER A 1 166 ? 7.231 8.089 4.557 1.00 98.44 166 SER A O 1
ATOM 1355 N N . TYR A 1 167 ? 7.055 8.895 2.465 1.00 98.69 167 TYR A N 1
ATOM 1356 C CA . TYR A 1 167 ? 8.286 9.693 2.514 1.00 98.69 167 TYR A CA 1
ATOM 1357 C C . TYR A 1 167 ? 8.253 10.718 3.648 1.00 98.69 167 TYR A C 1
ATOM 1359 O O . TYR A 1 167 ? 9.183 10.792 4.453 1.00 98.69 167 TYR A O 1
ATOM 1367 N N . ASN A 1 168 ? 7.154 11.468 3.759 1.00 98.50 168 ASN A N 1
ATOM 1368 C CA . ASN A 1 168 ? 6.965 12.432 4.840 1.00 98.50 168 ASN A CA 1
ATOM 1369 C C . ASN A 1 168 ? 7.089 11.775 6.221 1.00 98.50 168 ASN A C 1
ATOM 1371 O O . ASN A 1 168 ? 7.698 12.350 7.126 1.00 98.50 168 ASN A O 1
ATOM 1375 N N . PHE A 1 169 ? 6.525 10.579 6.392 1.00 98.38 169 PHE A N 1
ATOM 1376 C CA . PHE A 1 169 ? 6.571 9.846 7.649 1.00 98.38 169 PHE A CA 1
ATOM 1377 C C . PHE A 1 169 ? 7.987 9.369 7.985 1.00 98.38 169 PHE A C 1
ATOM 1379 O O . PHE A 1 169 ? 8.489 9.690 9.065 1.00 98.38 169 PHE A O 1
ATOM 1386 N N . VAL A 1 170 ? 8.656 8.658 7.070 1.00 98.56 170 VAL A N 1
ATOM 1387 C CA . VAL A 1 170 ? 9.989 8.085 7.335 1.00 98.56 170 VAL A CA 1
ATOM 1388 C C . VAL A 1 170 ? 11.048 9.165 7.543 1.00 98.56 170 VAL A C 1
ATOM 1390 O O . VAL A 1 170 ? 11.904 9.003 8.409 1.00 98.56 170 VAL A O 1
ATOM 1393 N N . ILE A 1 171 ? 10.959 10.299 6.837 1.00 98.69 171 ILE A N 1
ATOM 1394 C CA . ILE A 1 171 ? 11.879 11.432 7.014 1.00 98.69 171 ILE A CA 1
ATOM 1395 C C . ILE A 1 171 ? 11.670 12.075 8.389 1.00 98.69 171 ILE A C 1
ATOM 1397 O O . ILE A 1 171 ? 12.624 12.218 9.154 1.00 98.69 171 ILE A O 1
ATOM 1401 N N . LYS A 1 172 ? 10.422 12.409 8.754 1.00 98.44 172 LYS A N 1
ATOM 1402 C CA . LYS A 1 172 ? 10.114 13.014 10.065 1.00 98.44 172 LYS A CA 1
ATOM 1403 C C . LYS A 1 172 ? 10.503 12.104 11.230 1.00 98.44 172 LYS A C 1
ATOM 1405 O O . LYS A 1 172 ? 10.956 12.589 12.263 1.00 98.44 172 LYS A O 1
ATOM 1410 N N . ARG A 1 173 ? 10.336 10.789 11.066 1.00 98.00 173 ARG A N 1
ATOM 1411 C CA . ARG A 1 173 ? 10.671 9.771 12.073 1.00 98.00 173 ARG A CA 1
ATOM 1412 C C . ARG A 1 173 ? 12.123 9.283 11.996 1.00 98.00 173 ARG A C 1
ATOM 1414 O O . ARG A 1 173 ? 12.511 8.476 12.834 1.00 98.00 173 ARG A O 1
ATOM 1421 N N . LYS A 1 174 ? 12.925 9.784 11.047 1.00 98.38 174 LYS A N 1
ATOM 1422 C CA . LYS A 1 174 ? 14.335 9.409 10.829 1.00 98.38 174 LYS A CA 1
ATOM 1423 C C . LYS A 1 174 ? 14.539 7.899 10.609 1.00 98.38 174 LYS A C 1
ATOM 1425 O O . LYS A 1 174 ? 15.529 7.322 11.054 1.00 98.38 174 LYS A O 1
ATOM 1430 N N . LEU A 1 175 ? 13.604 7.249 9.913 1.00 98.06 175 LEU A N 1
ATOM 1431 C CA . LEU A 1 175 ? 13.653 5.821 9.576 1.00 98.06 175 LEU A CA 1
ATOM 1432 C C . LEU A 1 175 ? 14.525 5.594 8.332 1.00 98.06 175 LEU A C 1
ATOM 1434 O O . LEU A 1 175 ? 14.046 5.215 7.266 1.00 98.06 175 LEU A O 1
ATOM 1438 N N . TRP A 1 176 ? 15.827 5.861 8.461 1.00 98.06 176 TRP A N 1
ATOM 1439 C CA . TRP A 1 176 ? 16.751 5.923 7.321 1.00 98.06 176 TRP A CA 1
ATOM 1440 C C . TRP A 1 176 ? 16.889 4.608 6.552 1.00 98.06 176 TRP A C 1
ATOM 1442 O O . TRP A 1 176 ? 16.980 4.635 5.330 1.00 98.06 176 TRP A O 1
ATOM 1452 N N . GLY A 1 177 ? 16.862 3.461 7.237 1.00 97.44 177 GLY A N 1
ATOM 1453 C CA . GLY A 1 177 ? 16.938 2.157 6.571 1.00 97.44 177 GLY A CA 1
ATOM 1454 C C . GLY A 1 177 ? 15.752 1.911 5.634 1.00 97.44 177 GLY A C 1
ATOM 1455 O O . GLY A 1 177 ? 15.936 1.502 4.494 1.00 97.44 177 GLY A O 1
ATOM 1456 N N . GLU A 1 178 ? 14.541 2.232 6.088 1.00 97.69 178 GLU A N 1
ATOM 1457 C CA . GLU A 1 178 ? 13.329 2.115 5.276 1.00 97.69 178 GLU A CA 1
ATOM 1458 C C . GLU A 1 178 ? 13.310 3.148 4.145 1.00 97.69 178 GLU A C 1
ATOM 1460 O O . GLU A 1 178 ? 12.989 2.802 3.011 1.00 97.69 178 GLU A O 1
ATOM 1465 N N . LEU A 1 179 ? 13.752 4.384 4.417 1.00 98.62 179 LEU A N 1
ATOM 1466 C CA . LEU A 1 179 ? 13.900 5.415 3.389 1.00 98.62 179 LEU A CA 1
ATOM 1467 C C . LEU A 1 179 ? 14.842 4.970 2.261 1.00 98.62 179 LEU A C 1
ATOM 1469 O O . LEU A 1 179 ? 14.522 5.174 1.093 1.00 98.62 179 LEU A O 1
ATOM 1473 N N . ILE A 1 180 ? 15.983 4.354 2.587 1.00 98.62 180 ILE A N 1
ATOM 1474 C CA . ILE A 1 180 ? 16.926 3.838 1.584 1.00 98.62 180 ILE A CA 1
ATOM 1475 C C . ILE A 1 180 ? 16.245 2.782 0.710 1.00 98.62 180 ILE A C 1
ATOM 1477 O O . ILE A 1 180 ? 16.334 2.864 -0.512 1.00 98.62 180 ILE A O 1
ATOM 1481 N N . LEU A 1 181 ? 15.522 1.829 1.307 1.00 98.50 181 LEU A N 1
ATOM 1482 C CA . LEU A 1 181 ? 14.789 0.808 0.551 1.00 98.50 181 LEU A CA 1
ATOM 1483 C C . LEU A 1 181 ? 13.716 1.431 -0.354 1.00 98.50 181 LEU A C 1
ATOM 1485 O O . LEU A 1 181 ? 13.607 1.058 -1.518 1.00 98.50 181 LEU A O 1
ATOM 1489 N N . MET A 1 182 ? 12.979 2.429 0.137 1.00 98.62 182 MET A N 1
ATOM 1490 C CA . MET A 1 182 ? 12.009 3.163 -0.680 1.00 98.62 182 MET A CA 1
ATOM 1491 C C . MET A 1 182 ? 12.669 3.922 -1.833 1.00 98.62 182 MET A C 1
ATOM 1493 O O . MET A 1 182 ? 12.099 4.005 -2.915 1.00 98.62 182 MET A O 1
ATOM 1497 N N . LEU A 1 183 ? 13.858 4.495 -1.624 1.00 98.75 183 LEU A N 1
ATOM 1498 C CA . LEU A 1 183 ? 14.608 5.185 -2.676 1.00 98.75 183 LEU A CA 1
ATOM 1499 C C . LEU A 1 183 ? 15.174 4.212 -3.715 1.00 98.75 183 LEU A C 1
ATOM 1501 O O . LEU A 1 183 ? 15.225 4.568 -4.888 1.00 98.75 183 LEU A O 1
ATOM 1505 N N . LEU A 1 184 ? 15.542 2.989 -3.315 1.00 98.69 184 LEU A N 1
ATOM 1506 C CA . LEU A 1 184 ? 16.009 1.940 -4.228 1.00 98.69 184 LEU A CA 1
ATOM 1507 C C . LEU A 1 184 ? 14.932 1.484 -5.221 1.00 98.69 184 LEU A C 1
ATOM 1509 O O . LEU A 1 184 ? 15.284 1.044 -6.312 1.00 98.69 184 LEU A O 1
ATOM 1513 N N . HIS A 1 185 ? 13.645 1.650 -4.901 1.00 98.50 185 HIS A N 1
ATOM 1514 C CA . HIS A 1 185 ? 12.543 1.424 -5.844 1.00 98.50 185 HIS A CA 1
ATOM 1515 C C . HIS A 1 185 ? 12.777 2.110 -7.199 1.00 98.50 185 HIS A C 1
ATOM 1517 O O . HIS A 1 185 ? 12.620 1.495 -8.252 1.00 98.50 185 HIS A O 1
ATOM 1523 N N . TRP A 1 186 ? 13.176 3.385 -7.183 1.00 98.50 186 TRP A N 1
ATOM 1524 C CA . TRP A 1 186 ? 13.269 4.202 -8.393 1.00 98.50 186 TRP A CA 1
ATOM 1525 C C . TRP A 1 186 ? 14.304 3.686 -9.398 1.00 98.50 186 TRP A C 1
ATOM 1527 O O . TRP A 1 186 ? 13.916 3.426 -10.537 1.00 98.50 186 TRP A O 1
ATOM 1537 N N . PRO A 1 187 ? 15.586 3.484 -9.037 1.00 98.56 187 PRO A N 1
ATOM 1538 C CA . PRO A 1 187 ? 16.552 2.921 -9.971 1.00 98.56 187 PRO A CA 1
ATOM 1539 C C . PRO A 1 187 ? 16.271 1.448 -10.293 1.00 98.56 187 PRO A C 1
ATOM 1541 O O . PRO A 1 187 ? 16.437 1.055 -11.444 1.00 98.56 187 PRO A O 1
ATOM 1544 N N . LEU A 1 188 ? 15.821 0.636 -9.326 1.00 98.38 188 LEU A N 1
ATOM 1545 C CA . LEU A 1 188 ? 15.638 -0.802 -9.550 1.00 98.38 188 LEU A CA 1
ATOM 1546 C C . LEU A 1 188 ? 14.447 -1.117 -10.456 1.00 98.38 188 LEU A C 1
ATOM 1548 O O . LEU A 1 188 ? 14.559 -1.985 -11.317 1.00 98.38 188 LEU A O 1
ATOM 1552 N N . ILE A 1 189 ? 13.321 -0.426 -10.283 1.00 98.44 189 ILE A N 1
ATOM 1553 C CA . ILE A 1 189 ? 12.119 -0.658 -11.087 1.00 98.44 189 ILE A CA 1
ATOM 1554 C C . ILE A 1 189 ? 12.141 0.257 -12.311 1.00 98.44 189 ILE A C 1
ATOM 1556 O O . ILE A 1 189 ? 12.285 -0.203 -13.442 1.00 98.44 189 ILE A O 1
ATOM 1560 N N . TRP A 1 190 ? 12.048 1.569 -12.095 1.00 98.62 190 TRP A N 1
ATOM 1561 C CA . TRP A 1 190 ? 11.879 2.528 -13.187 1.00 98.62 190 TRP A CA 1
ATOM 1562 C C . TRP A 1 190 ? 13.169 2.768 -13.969 1.00 98.62 190 TRP A C 1
ATOM 1564 O O . TRP A 1 190 ? 13.115 2.880 -15.189 1.00 98.62 190 TRP A O 1
ATOM 1574 N N . GLY A 1 191 ? 14.329 2.779 -13.308 1.00 98.69 191 GLY A N 1
ATOM 1575 C CA . GLY A 1 191 ? 15.628 2.859 -13.983 1.00 98.69 191 GLY A CA 1
ATOM 1576 C C . GLY A 1 191 ? 15.868 1.670 -14.917 1.00 98.69 191 GLY A C 1
ATOM 1577 O O . GLY A 1 191 ? 16.257 1.868 -16.068 1.00 98.69 191 GLY A O 1
ATOM 1578 N N . THR A 1 192 ? 15.545 0.453 -14.467 1.00 98.69 192 THR A N 1
ATOM 1579 C CA . THR A 1 192 ? 15.609 -0.760 -15.300 1.00 98.69 192 THR A CA 1
ATOM 1580 C C . THR A 1 192 ? 14.682 -0.673 -16.513 1.00 98.69 192 THR A C 1
ATOM 1582 O O . THR A 1 192 ? 15.106 -0.986 -17.624 1.00 98.69 192 THR A O 1
ATOM 1585 N N . LEU A 1 193 ? 13.439 -0.213 -16.338 1.00 98.75 193 LEU A N 1
ATOM 1586 C CA . LEU A 1 193 ? 12.507 -0.047 -17.459 1.00 98.75 193 LEU A CA 1
ATOM 1587 C C . LEU A 1 193 ? 12.987 1.024 -18.448 1.00 98.75 193 LEU A C 1
ATOM 1589 O O . LEU A 1 193 ? 13.010 0.772 -19.651 1.00 98.75 193 LEU A O 1
ATOM 1593 N N . ILE A 1 194 ? 13.462 2.177 -17.965 1.00 98.81 194 ILE A N 1
ATOM 1594 C CA . ILE A 1 194 ? 14.023 3.225 -18.834 1.00 98.81 194 ILE A CA 1
ATOM 1595 C C . ILE A 1 194 ? 15.183 2.666 -19.657 1.00 98.81 194 ILE A C 1
ATOM 1597 O O . ILE A 1 194 ? 15.254 2.926 -20.858 1.00 98.81 194 ILE A O 1
ATOM 1601 N N . TYR A 1 195 ? 16.059 1.882 -19.028 1.00 98.50 195 TYR A N 1
ATOM 1602 C CA . TYR A 1 195 ? 17.186 1.248 -19.701 1.00 98.50 195 TYR A CA 1
ATOM 1603 C C . TYR A 1 195 ? 16.744 0.245 -20.777 1.00 98.50 195 TYR A C 1
ATOM 1605 O O . TYR A 1 195 ? 17.300 0.250 -21.871 1.00 98.50 195 TYR A O 1
ATOM 1613 N N . GLN A 1 196 ? 15.740 -0.594 -20.502 1.00 98.19 196 GLN A N 1
ATOM 1614 C CA . GLN A 1 196 ? 15.345 -1.669 -21.418 1.00 98.19 196 GLN A CA 1
ATOM 1615 C C . GLN A 1 196 ? 14.417 -1.239 -22.554 1.00 98.19 196 GLN A C 1
ATOM 1617 O O . GLN A 1 196 ? 14.557 -1.730 -23.672 1.00 98.19 196 GLN A O 1
ATOM 1622 N N . ILE A 1 197 ? 13.441 -0.375 -22.270 1.00 98.44 197 ILE A N 1
ATOM 1623 C CA . ILE A 1 197 ? 12.365 -0.035 -23.216 1.00 98.44 197 ILE A CA 1
ATOM 1624 C C . ILE A 1 197 ? 12.324 1.450 -23.580 1.00 98.44 197 ILE A C 1
ATOM 1626 O O . ILE A 1 197 ? 11.506 1.855 -24.407 1.00 98.44 197 ILE A O 1
ATOM 1630 N N . GLY A 1 198 ? 13.209 2.267 -23.005 1.00 98.62 198 GLY A N 1
ATOM 1631 C CA . GLY A 1 198 ? 13.268 3.707 -23.231 1.00 98.62 198 GLY A CA 1
ATOM 1632 C C . GLY A 1 198 ? 12.264 4.498 -22.386 1.00 98.62 198 GLY A C 1
ATOM 1633 O O . GLY A 1 198 ? 11.282 3.974 -21.849 1.00 98.62 198 GLY A O 1
ATOM 1634 N N . ALA A 1 199 ? 12.510 5.806 -22.270 1.00 98.56 199 ALA A N 1
ATOM 1635 C CA . ALA A 1 199 ? 11.750 6.692 -21.387 1.00 98.56 199 ALA A CA 1
ATOM 1636 C C . ALA A 1 199 ? 10.263 6.811 -21.768 1.00 98.56 199 ALA A C 1
ATOM 1638 O O . ALA A 1 199 ? 9.403 6.769 -20.891 1.00 98.56 199 ALA A O 1
ATOM 1639 N N . LEU A 1 200 ? 9.946 6.915 -23.065 1.00 98.56 200 LEU A N 1
ATOM 1640 C CA . LEU A 1 200 ? 8.562 7.079 -23.524 1.00 98.56 200 LEU A CA 1
ATOM 1641 C C . LEU A 1 200 ? 7.707 5.833 -23.244 1.00 98.56 200 LEU A C 1
ATOM 1643 O O . LEU A 1 200 ? 6.608 5.946 -22.710 1.00 98.56 200 LEU A O 1
ATOM 1647 N N . ASN A 1 201 ? 8.227 4.639 -23.534 1.00 98.69 201 ASN A N 1
ATOM 1648 C CA . ASN A 1 201 ? 7.513 3.398 -23.232 1.00 98.69 201 ASN A CA 1
ATOM 1649 C C . ASN A 1 201 ? 7.384 3.180 -21.722 1.00 98.69 201 ASN A C 1
ATOM 1651 O O . ASN A 1 201 ? 6.327 2.765 -21.254 1.00 98.69 201 ASN A O 1
ATOM 1655 N N . THR A 1 202 ? 8.415 3.525 -20.946 1.00 98.81 202 THR A N 1
ATOM 1656 C CA . THR A 1 202 ? 8.334 3.481 -19.480 1.00 98.81 202 THR A CA 1
ATOM 1657 C C . THR A 1 202 ? 7.261 4.428 -18.944 1.00 98.81 202 THR A C 1
ATOM 1659 O O . THR A 1 202 ? 6.541 4.068 -18.015 1.00 98.81 202 THR A O 1
ATOM 1662 N N . LEU A 1 203 ? 7.084 5.606 -19.551 1.00 98.75 203 LEU A N 1
ATOM 1663 C CA . LEU A 1 203 ? 5.986 6.508 -19.209 1.00 98.75 203 LEU A CA 1
ATOM 1664 C C . LEU A 1 203 ? 4.621 5.858 -19.483 1.00 98.75 203 LEU A C 1
ATOM 1666 O O . LEU A 1 203 ? 3.742 5.943 -18.632 1.00 98.75 203 LEU A O 1
ATOM 1670 N N . TYR A 1 204 ? 4.437 5.159 -20.608 1.00 98.75 204 TYR A N 1
ATOM 1671 C CA . TYR A 1 204 ? 3.192 4.422 -20.870 1.00 98.75 204 TYR A CA 1
ATOM 1672 C C . TYR A 1 204 ? 2.929 3.317 -19.842 1.00 98.75 204 TYR A C 1
ATOM 1674 O O . TYR A 1 204 ? 1.794 3.181 -19.378 1.00 98.75 204 TYR A O 1
ATOM 1682 N N . VAL A 1 205 ? 3.967 2.578 -19.436 1.00 98.88 205 VAL A N 1
ATOM 1683 C CA . VAL A 1 205 ? 3.886 1.591 -18.346 1.00 98.88 205 VAL A CA 1
ATOM 1684 C C . VAL A 1 205 ? 3.449 2.274 -17.046 1.00 98.88 205 VAL A C 1
ATOM 1686 O O . VAL A 1 205 ? 2.492 1.829 -16.416 1.00 98.88 205 VAL A O 1
ATOM 1689 N N . ALA A 1 206 ? 4.105 3.375 -16.667 1.00 98.56 206 ALA A N 1
ATOM 1690 C CA . ALA A 1 206 ? 3.837 4.105 -15.428 1.00 98.56 206 ALA A CA 1
ATOM 1691 C C . ALA A 1 206 ? 2.423 4.695 -15.380 1.00 98.56 206 ALA A C 1
ATOM 1693 O O . ALA A 1 206 ? 1.739 4.582 -14.361 1.00 98.56 206 ALA A O 1
ATOM 1694 N N . LEU A 1 207 ? 1.967 5.295 -16.483 1.00 98.50 207 LEU A N 1
ATOM 1695 C CA . LEU A 1 207 ? 0.615 5.835 -16.592 1.00 98.50 207 LEU A CA 1
ATOM 1696 C C . LEU A 1 207 ? -0.416 4.711 -16.503 1.00 98.50 207 LEU A C 1
ATOM 1698 O O . LEU A 1 207 ? -1.326 4.804 -15.685 1.00 98.50 207 LEU A O 1
ATOM 1702 N N . THR A 1 208 ? -0.245 3.632 -17.271 1.00 98.62 208 THR A N 1
ATOM 1703 C CA . THR A 1 208 ? -1.151 2.474 -17.216 1.00 98.62 208 THR A CA 1
ATOM 1704 C C . THR A 1 208 ? -1.228 1.919 -15.797 1.00 98.62 208 THR A C 1
ATOM 1706 O O . THR A 1 208 ? -2.322 1.759 -15.258 1.00 98.62 208 THR A O 1
ATOM 1709 N N . LEU A 1 209 ? -0.074 1.720 -15.152 1.00 98.50 209 LEU A N 1
ATOM 1710 C CA . LEU A 1 209 ? -0.008 1.242 -13.778 1.00 98.50 209 LEU A CA 1
ATOM 1711 C C . LEU A 1 209 ? -0.783 2.159 -12.835 1.00 98.50 209 LEU A C 1
ATOM 1713 O O . LEU A 1 209 ? -1.638 1.680 -12.095 1.00 98.50 209 LEU A O 1
ATOM 1717 N N . ASN A 1 210 ? -0.524 3.468 -12.875 1.00 97.62 210 ASN A N 1
ATOM 1718 C CA . ASN A 1 210 ? -1.159 4.428 -11.977 1.00 97.62 210 ASN A CA 1
ATOM 1719 C C . ASN A 1 210 ? -2.677 4.532 -12.194 1.00 97.62 210 ASN A C 1
ATOM 1721 O O . ASN A 1 210 ? -3.433 4.541 -11.223 1.00 97.62 210 ASN A O 1
ATOM 1725 N N . PHE A 1 211 ? -3.122 4.605 -13.452 1.00 96.94 211 PHE A N 1
ATOM 1726 C CA . PHE A 1 211 ? -4.537 4.770 -13.795 1.00 96.94 211 PHE A CA 1
ATOM 1727 C C . PHE A 1 211 ? -5.384 3.532 -13.486 1.00 96.94 211 PHE A C 1
ATOM 1729 O O . PHE A 1 211 ? -6.597 3.668 -13.353 1.00 96.94 211 PHE A O 1
ATOM 1736 N N . VAL A 1 212 ? -4.769 2.357 -13.321 1.00 97.31 212 VAL A N 1
ATOM 1737 C CA . VAL A 1 212 ? -5.472 1.134 -12.902 1.00 97.31 212 VAL A CA 1
ATOM 1738 C C . VAL A 1 212 ? -5.303 0.878 -11.400 1.00 97.31 212 VAL A C 1
ATOM 1740 O O . VAL A 1 212 ? -6.288 0.629 -10.706 1.00 97.31 212 VAL A O 1
ATOM 1743 N N . LEU A 1 213 ? -4.081 0.987 -10.866 1.00 97.31 213 LEU A N 1
ATOM 1744 C CA . LEU A 1 213 ? -3.786 0.688 -9.461 1.00 97.31 213 LEU A CA 1
ATOM 1745 C C . LEU A 1 213 ? -4.449 1.683 -8.505 1.00 97.31 213 LEU A C 1
ATOM 1747 O O . LEU A 1 213 ? -5.023 1.264 -7.504 1.00 97.31 213 LEU A O 1
ATOM 1751 N N . SER A 1 214 ? -4.377 2.989 -8.785 1.00 97.12 214 SER A N 1
ATOM 1752 C CA . SER A 1 214 ? -4.893 4.002 -7.856 1.00 97.12 214 SER A CA 1
ATOM 1753 C C . SER A 1 214 ? -6.409 3.873 -7.630 1.00 97.12 214 SER A C 1
ATOM 1755 O O . SER A 1 214 ? -6.805 3.783 -6.465 1.00 97.12 214 SER A O 1
ATOM 1757 N N . PRO A 1 215 ? -7.264 3.769 -8.672 1.00 94.62 215 PRO A N 1
ATOM 1758 C CA . PRO A 1 215 ? -8.692 3.528 -8.465 1.00 94.62 215 PRO A CA 1
ATOM 1759 C C . PRO A 1 215 ? -8.980 2.193 -7.783 1.00 94.62 215 PRO A C 1
ATOM 1761 O O . PRO A 1 215 ? -9.832 2.141 -6.901 1.00 94.62 215 PRO A O 1
ATOM 1764 N N . TRP A 1 216 ? -8.255 1.128 -8.148 1.00 92.88 216 TRP A N 1
ATOM 1765 C CA . TRP A 1 216 ? -8.413 -0.186 -7.522 1.00 92.88 216 TRP A CA 1
ATOM 1766 C C . TRP A 1 216 ? -8.172 -0.133 -6.008 1.00 92.88 216 TRP A C 1
ATOM 1768 O O . TRP A 1 216 ? -9.005 -0.599 -5.229 1.00 92.88 216 TRP A O 1
ATOM 1778 N N . LEU A 1 217 ? -7.075 0.503 -5.580 1.00 92.25 217 LEU A N 1
ATOM 1779 C CA . LEU A 1 217 ? -6.797 0.725 -4.161 1.00 92.25 217 LEU A CA 1
ATOM 1780 C C . LEU A 1 217 ? -7.901 1.553 -3.508 1.00 92.25 217 LEU A C 1
ATOM 1782 O O . LEU A 1 217 ? -8.395 1.185 -2.445 1.00 92.25 217 LEU A O 1
ATOM 1786 N N . ALA A 1 218 ? -8.330 2.635 -4.158 1.00 90.50 218 ALA A N 1
ATOM 1787 C CA . ALA A 1 218 ? -9.336 3.521 -3.596 1.00 90.50 218 ALA A CA 1
ATOM 1788 C C . ALA A 1 218 ? -10.674 2.815 -3.356 1.00 90.50 218 ALA A C 1
ATOM 1790 O O . ALA A 1 218 ? -11.257 2.977 -2.284 1.00 90.50 218 ALA A O 1
ATOM 1791 N N . PHE A 1 219 ? -11.121 1.964 -4.283 1.00 88.06 219 PHE A N 1
ATOM 1792 C CA . PHE A 1 219 ? -12.312 1.141 -4.075 1.00 88.06 219 PHE A CA 1
ATOM 1793 C C . PHE A 1 219 ? -12.169 0.190 -2.883 1.00 88.06 219 PHE A C 1
ATOM 1795 O O . PHE A 1 219 ? -13.115 0.057 -2.105 1.00 88.06 219 PHE A O 1
ATOM 1802 N N . GLY A 1 220 ? -10.993 -0.412 -2.683 1.00 82.69 220 GLY A N 1
ATOM 1803 C CA . GLY A 1 220 ? -10.736 -1.278 -1.530 1.00 82.69 220 GLY A CA 1
ATOM 1804 C C . GLY A 1 220 ? -10.896 -0.563 -0.182 1.00 82.69 220 GLY A C 1
ATOM 1805 O O . GLY A 1 220 ? -11.447 -1.137 0.753 1.00 82.69 220 GLY A O 1
ATOM 1806 N N . PHE A 1 221 ? -10.485 0.705 -0.083 1.00 79.88 221 PHE A N 1
ATOM 1807 C CA . PHE A 1 221 ? -10.606 1.481 1.160 1.00 79.88 221 PHE A CA 1
ATOM 1808 C C . PHE A 1 221 ? -12.005 2.063 1.369 1.00 79.88 221 PHE A C 1
ATOM 1810 O O . PHE A 1 221 ? -12.582 1.965 2.449 1.00 79.88 221 PHE A O 1
ATOM 1817 N N . ILE A 1 222 ? -12.578 2.655 0.323 1.00 82.81 222 ILE A N 1
ATOM 1818 C CA . ILE A 1 222 ? -13.819 3.432 0.423 1.00 82.81 222 ILE A CA 1
ATOM 1819 C C . ILE A 1 222 ? -15.023 2.538 0.716 1.00 82.81 222 ILE A C 1
ATOM 1821 O O . ILE A 1 222 ? -15.961 2.941 1.404 1.00 82.81 222 ILE A O 1
ATOM 1825 N N . THR A 1 223 ? -15.025 1.318 0.189 1.00 83.50 223 THR A N 1
ATOM 1826 C CA . THR A 1 223 ? -16.209 0.460 0.235 1.00 83.50 223 THR A CA 1
ATOM 1827 C C . THR A 1 223 ? -16.517 -0.074 1.633 1.00 83.50 223 THR A C 1
ATOM 1829 O O . THR A 1 223 ? -17.693 -0.295 1.922 1.00 83.50 223 THR A O 1
ATOM 1832 N N . ASN A 1 224 ? -15.527 -0.192 2.521 1.00 83.75 224 ASN A N 1
ATOM 1833 C CA . ASN A 1 224 ? -15.697 -0.838 3.824 1.00 83.75 224 ASN A CA 1
ATOM 1834 C C . ASN A 1 224 ? -16.252 0.095 4.919 1.00 83.75 224 ASN A C 1
ATOM 1836 O O . ASN A 1 224 ? -17.178 -0.278 5.629 1.00 83.75 224 ASN A O 1
ATOM 1840 N N . HIS A 1 225 ? -15.740 1.321 5.043 1.00 87.12 225 HIS A N 1
ATOM 1841 C CA . HIS A 1 225 ? -16.080 2.184 6.189 1.00 87.12 225 HIS A CA 1
ATOM 1842 C C . HIS A 1 225 ? -16.548 3.593 5.794 1.00 87.12 225 HIS A C 1
ATOM 1844 O O . HIS A 1 225 ? -17.185 4.294 6.586 1.00 87.12 225 HIS A O 1
ATOM 1850 N N . LEU A 1 226 ? -16.292 4.028 4.552 1.00 85.50 226 LEU A N 1
ATOM 1851 C CA . LEU A 1 226 ? -16.691 5.362 4.118 1.00 85.50 226 LEU A CA 1
ATOM 1852 C C . LEU A 1 226 ? -18.211 5.439 3.914 1.00 85.50 226 LEU A C 1
ATOM 1854 O O . LEU A 1 226 ? -18.819 4.628 3.204 1.00 85.50 226 LEU A O 1
ATOM 1858 N N . GLY A 1 227 ? -18.827 6.443 4.537 1.00 85.56 227 GLY A N 1
ATOM 1859 C CA . GLY A 1 227 ? -20.280 6.620 4.567 1.00 85.56 227 GLY A CA 1
ATOM 1860 C C . GLY A 1 227 ? -21.001 5.805 5.646 1.00 85.56 227 GLY A C 1
ATOM 1861 O O . GLY A 1 227 ? -22.223 5.893 5.718 1.00 85.56 227 GLY A O 1
ATOM 1862 N N . CYS A 1 228 ? -20.278 5.032 6.464 1.00 92.12 228 CYS A N 1
ATOM 1863 C CA . CYS A 1 228 ? -20.801 4.495 7.724 1.00 92.12 228 CYS A CA 1
ATOM 1864 C C . CYS A 1 228 ? -20.848 5.596 8.800 1.00 92.12 228 CYS A C 1
ATOM 1866 O O . CYS A 1 228 ? -20.481 6.745 8.540 1.00 92.12 228 CYS A O 1
ATOM 1868 N N . GLU A 1 229 ? -21.319 5.263 10.004 1.00 93.88 229 GLU A N 1
ATOM 1869 C CA . GLU A 1 229 ? -21.403 6.233 11.098 1.00 93.88 229 GLU A CA 1
ATOM 1870 C C . GLU A 1 229 ? -20.020 6.800 11.458 1.00 93.88 229 GLU A C 1
ATOM 1872 O O . GLU A 1 229 ? -19.007 6.100 11.384 1.00 93.88 229 GLU A O 1
ATOM 1877 N N . THR A 1 230 ? -19.987 8.075 11.851 1.00 94.56 230 THR A N 1
ATOM 1878 C CA . THR A 1 230 ? -18.798 8.754 12.383 1.00 94.56 230 THR A CA 1
ATOM 1879 C C . THR A 1 230 ? -19.096 9.303 13.765 1.00 94.56 230 THR A C 1
ATOM 1881 O O . THR A 1 230 ? -20.179 9.861 13.982 1.00 94.56 230 THR A O 1
ATOM 1884 N N . PHE A 1 231 ? -18.119 9.212 14.661 1.00 94.88 231 PHE A N 1
ATOM 1885 C CA . PHE A 1 231 ? -18.273 9.600 16.060 1.00 94.88 231 PHE A CA 1
ATOM 1886 C C . PHE A 1 231 ? -17.259 10.665 16.453 1.00 94.88 231 PHE A C 1
ATOM 1888 O O . PHE A 1 231 ? -16.120 10.669 15.979 1.00 94.88 231 PHE A O 1
ATOM 1895 N N . GLU A 1 232 ? -17.667 11.552 17.353 1.00 93.81 232 GLU A N 1
ATOM 1896 C CA . GLU A 1 232 ? -16.704 12.368 18.090 1.00 93.81 232 GLU A CA 1
ATOM 1897 C C . GLU A 1 232 ? -15.930 11.493 19.090 1.00 93.81 232 GLU A C 1
ATOM 1899 O O . GLU A 1 232 ? -16.375 10.406 19.462 1.00 93.81 232 GLU A O 1
ATOM 1904 N N . GLU A 1 233 ? -14.754 11.946 19.534 1.00 91.81 233 GLU A N 1
ATOM 1905 C CA . GLU A 1 233 ? -13.898 11.152 20.430 1.00 91.81 233 GLU A CA 1
ATOM 1906 C C . GLU A 1 233 ? -14.604 10.776 21.743 1.00 91.81 233 GLU A C 1
ATOM 1908 O O . GLU A 1 233 ? -14.434 9.656 22.220 1.00 91.81 233 GLU A O 1
ATOM 1913 N N . GLU A 1 234 ? -15.418 11.673 22.306 1.00 92.12 234 GLU A N 1
ATOM 1914 C CA . GLU A 1 234 ? -16.164 11.394 23.539 1.00 92.12 234 GLU A CA 1
ATOM 1915 C C . GLU A 1 234 ? -17.295 10.385 23.314 1.00 92.12 234 GLU A C 1
ATOM 1917 O O . GLU A 1 234 ? -17.425 9.451 24.098 1.00 92.12 234 GLU A O 1
ATOM 1922 N N . GLU A 1 235 ? -18.032 10.490 22.201 1.00 92.94 235 GLU A N 1
ATOM 1923 C CA . GLU A 1 235 ? -19.050 9.498 21.822 1.00 92.94 235 GLU A CA 1
ATOM 1924 C C . GLU A 1 235 ? -18.417 8.110 21.630 1.00 92.94 235 GLU A C 1
ATOM 1926 O O . GLU A 1 235 ? -18.943 7.105 22.098 1.00 92.94 235 GLU A O 1
ATOM 1931 N N . GLY A 1 236 ? -17.252 8.045 20.974 1.00 91.25 236 GLY A N 1
ATOM 1932 C CA . GLY A 1 236 ? -16.546 6.790 20.719 1.00 91.25 236 GLY A CA 1
ATOM 1933 C C . GLY A 1 236 ? -16.062 6.077 21.986 1.00 91.25 236 GLY A C 1
ATOM 1934 O O . GLY A 1 236 ? -16.007 4.850 21.998 1.00 91.25 236 GLY A O 1
ATOM 1935 N N . LYS A 1 237 ? -15.736 6.817 23.056 1.00 90.81 237 LYS A N 1
ATOM 1936 C CA . LYS A 1 237 ? -15.318 6.245 24.353 1.00 90.81 237 LYS A CA 1
ATOM 1937 C C . LYS A 1 237 ? -16.457 5.553 25.101 1.00 90.81 237 LYS A C 1
ATOM 1939 O O . LYS A 1 237 ? -16.182 4.730 25.971 1.00 90.81 237 LYS A O 1
ATOM 1944 N N . GLU A 1 238 ? -17.705 5.888 24.785 1.00 91.50 238 GLU A N 1
ATOM 1945 C CA . GLU A 1 238 ? -18.885 5.239 25.362 1.00 91.50 238 GLU A CA 1
ATOM 1946 C C . GLU A 1 238 ? -19.196 3.892 24.691 1.00 91.50 238 GLU A C 1
ATOM 1948 O O . GLU A 1 238 ? -19.925 3.076 25.256 1.00 91.50 238 GLU A O 1
ATOM 1953 N N . LEU A 1 239 ? -18.631 3.637 23.504 1.00 91.62 239 LEU A N 1
ATOM 1954 C CA . LEU A 1 239 ? -18.846 2.409 22.745 1.00 91.62 239 LEU A CA 1
ATOM 1955 C C . LEU A 1 239 ? -17.849 1.323 23.161 1.00 91.62 239 LEU A C 1
ATOM 1957 O O . LEU A 1 239 ? -16.662 1.575 23.379 1.00 91.62 239 LEU A O 1
ATOM 1961 N N . SER A 1 240 ? -18.308 0.070 23.184 1.00 91.38 240 SER A N 1
ATOM 1962 C CA . SER A 1 240 ? -17.379 -1.064 23.199 1.00 91.38 240 SER A CA 1
ATOM 1963 C C . SER A 1 240 ? -16.565 -1.104 21.899 1.00 91.38 240 SER A C 1
ATOM 1965 O O . SER A 1 240 ? -17.005 -0.604 20.859 1.00 91.38 240 SER A O 1
ATOM 1967 N N . TRP A 1 241 ? -15.397 -1.759 21.917 1.00 89.00 241 TRP A N 1
ATOM 1968 C CA . TRP A 1 241 ? -14.600 -1.929 20.694 1.00 89.00 241 TRP A CA 1
ATOM 1969 C C . TRP A 1 241 ? -15.416 -2.621 19.594 1.00 89.00 241 TRP A C 1
ATOM 1971 O O . TRP A 1 241 ? -15.385 -2.193 18.446 1.00 89.00 241 TRP A O 1
ATOM 1981 N N . MET A 1 242 ? -16.192 -3.652 19.943 1.00 91.00 242 MET A N 1
ATOM 1982 C CA . MET A 1 242 ? -17.021 -4.374 18.977 1.00 91.00 242 MET A CA 1
ATOM 1983 C C . MET A 1 242 ? -18.118 -3.498 18.386 1.00 91.00 242 MET A C 1
ATOM 1985 O O . MET A 1 242 ? -18.298 -3.497 17.172 1.00 91.00 242 MET A O 1
ATOM 1989 N N . GLU A 1 243 ? -18.839 -2.754 19.224 1.00 92.38 243 GLU A N 1
ATOM 1990 C CA . GLU A 1 243 ? -19.892 -1.861 18.747 1.00 92.38 243 GLU A CA 1
ATOM 1991 C C . GLU A 1 243 ? -19.325 -0.805 17.798 1.00 92.38 243 GLU A C 1
ATOM 1993 O O . GLU A 1 243 ? -19.874 -0.606 16.711 1.00 92.38 243 GLU A O 1
ATOM 1998 N N . LEU A 1 244 ? -18.200 -0.183 18.170 1.00 93.00 244 LEU A N 1
ATOM 1999 C CA . LEU A 1 244 ? -17.529 0.790 17.319 1.00 93.00 244 LEU A CA 1
ATOM 2000 C C . LEU A 1 244 ? -17.213 0.180 15.949 1.00 93.00 244 LEU A C 1
ATOM 2002 O O . LEU A 1 244 ? -17.599 0.747 14.929 1.00 93.00 244 LEU A O 1
ATOM 2006 N N . GLN A 1 245 ? -16.573 -0.991 15.902 1.00 91.75 245 GLN A N 1
ATOM 2007 C CA . GLN A 1 245 ? -16.233 -1.641 14.631 1.00 91.75 245 GLN A CA 1
ATOM 2008 C C . GLN A 1 245 ? -17.481 -1.992 13.810 1.00 91.75 245 GLN A C 1
ATOM 2010 O O . GLN A 1 245 ? -17.507 -1.746 12.607 1.00 91.75 245 GLN A O 1
ATOM 2015 N N . MET A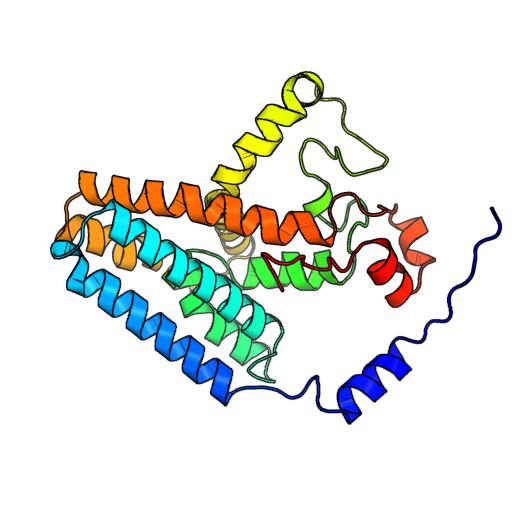 1 246 ? -18.540 -2.506 14.439 1.00 91.44 246 MET A N 1
ATOM 2016 C CA . MET A 1 246 ? -19.767 -2.914 13.742 1.00 91.44 246 MET A CA 1
ATOM 2017 C C . MET A 1 246 ? -20.570 -1.739 13.169 1.00 91.44 246 MET A C 1
ATOM 2019 O O . MET A 1 246 ? -21.246 -1.910 12.160 1.00 91.44 246 MET A O 1
ATOM 2023 N N . ARG A 1 247 ? -20.511 -0.553 13.789 1.00 93.06 247 ARG A N 1
ATOM 2024 C CA . ARG A 1 247 ? -21.221 0.653 13.315 1.00 93.06 247 ARG A CA 1
ATOM 2025 C C . ARG A 1 247 ? -20.425 1.460 12.290 1.00 93.06 247 ARG A C 1
ATOM 2027 O O . ARG A 1 247 ? -20.998 2.199 11.489 1.00 93.06 247 ARG A O 1
ATOM 2034 N N . THR A 1 248 ? -19.102 1.331 12.320 1.00 93.94 248 THR A N 1
ATOM 2035 C CA . THR A 1 248 ? -18.184 2.103 11.467 1.00 93.94 248 THR A CA 1
ATOM 2036 C C . THR A 1 248 ? -17.696 1.331 10.247 1.00 93.94 248 THR A C 1
ATOM 2038 O O . THR A 1 248 ? -17.160 1.937 9.327 1.00 93.94 248 THR A O 1
ATOM 2041 N N . SER A 1 249 ? -17.936 0.022 10.183 1.00 91.25 249 SER A N 1
ATOM 2042 C CA . SER A 1 249 ? -17.630 -0.829 9.030 1.00 91.25 249 SER A CA 1
ATOM 2043 C C . SER A 1 249 ? -18.888 -1.513 8.496 1.00 91.25 249 SER A C 1
ATOM 2045 O O . SER A 1 249 ? -19.933 -1.524 9.146 1.00 91.25 249 SER A O 1
ATOM 2047 N N . ARG A 1 250 ? -18.813 -2.079 7.291 1.00 88.69 250 ARG A N 1
ATOM 2048 C CA . ARG A 1 250 ? -19.885 -2.911 6.733 1.00 88.69 250 ARG A CA 1
ATOM 2049 C C . ARG A 1 250 ? -19.317 -4.102 5.983 1.00 88.69 250 ARG A C 1
ATOM 2051 O O . ARG A 1 250 ? -18.305 -4.001 5.293 1.00 88.69 250 ARG A O 1
ATOM 2058 N N . SER A 1 251 ? -20.033 -5.216 6.064 1.00 84.38 251 SER A N 1
ATOM 2059 C CA . SER A 1 251 ? -19.851 -6.313 5.119 1.00 84.38 251 SER A CA 1
ATOM 2060 C C . SER A 1 251 ? -20.603 -5.979 3.839 1.00 84.38 251 SER A C 1
ATOM 2062 O O . SER A 1 251 ? -21.758 -5.556 3.882 1.00 84.38 251 SER A O 1
ATOM 2064 N N . LEU A 1 252 ? -19.946 -6.164 2.702 1.00 78.81 252 LEU A N 1
ATOM 2065 C CA . LEU A 1 252 ? -20.588 -6.096 1.400 1.00 78.81 252 LEU A CA 1
ATOM 2066 C C . LEU A 1 252 ? -20.758 -7.525 0.907 1.00 78.81 252 LEU A C 1
ATOM 2068 O O . LEU A 1 252 ? -19.779 -8.262 0.819 1.00 78.81 252 LEU A O 1
ATOM 2072 N N . SER A 1 253 ? -21.994 -7.919 0.618 1.00 75.81 253 SER A N 1
ATOM 2073 C CA . SER A 1 253 ? -22.245 -9.123 -0.167 1.00 75.81 253 SER A CA 1
ATOM 2074 C C . SER A 1 253 ? -21.942 -8.809 -1.630 1.00 75.81 253 SER A C 1
ATOM 2076 O O . SER A 1 253 ? -22.290 -7.724 -2.113 1.00 75.81 253 SER A O 1
ATOM 2078 N N . GLY A 1 254 ? -21.305 -9.741 -2.333 1.00 71.75 254 GLY A N 1
ATOM 2079 C CA . GLY A 1 254 ? -21.225 -9.669 -3.779 1.00 71.75 254 GLY A CA 1
ATOM 2080 C C . GLY A 1 254 ? -22.602 -9.821 -4.429 1.00 71.75 254 GLY A C 1
ATOM 2081 O O . GLY A 1 254 ? -23.655 -9.854 -3.785 1.00 71.75 254 GLY A O 1
ATOM 2082 N N . GLY A 1 255 ? -22.576 -9.859 -5.753 1.00 72.56 255 GLY A N 1
ATOM 2083 C CA . GLY A 1 255 ? -23.646 -10.445 -6.551 1.00 72.56 255 GLY A CA 1
ATOM 2084 C C . GLY A 1 255 ? -23.017 -11.407 -7.553 1.00 72.56 255 GLY A C 1
ATOM 2085 O O . GLY A 1 255 ? -21.817 -11.647 -7.494 1.00 72.56 255 GLY A O 1
ATOM 2086 N N . ILE A 1 256 ? -23.781 -11.859 -8.548 1.00 73.25 256 ILE A N 1
ATOM 2087 C CA . ILE A 1 256 ? -23.354 -12.855 -9.561 1.00 73.25 256 ILE A CA 1
ATOM 2088 C C . ILE A 1 256 ? -21.991 -12.565 -10.232 1.00 73.25 256 ILE A C 1
ATOM 2090 O O . ILE A 1 256 ? -21.349 -13.474 -10.739 1.00 73.25 256 ILE A O 1
ATOM 2094 N N . MET A 1 257 ? -21.553 -11.305 -10.286 1.00 53.81 257 MET A N 1
ATOM 2095 C CA . MET A 1 257 ? -20.272 -10.914 -10.893 1.00 53.81 257 MET A CA 1
ATOM 2096 C C . MET A 1 257 ? -19.069 -10.952 -9.929 1.00 53.81 257 MET A C 1
ATOM 2098 O O . MET A 1 257 ? -17.942 -10.748 -10.375 1.00 53.81 257 MET A O 1
ATOM 2102 N N . VAL A 1 258 ? -19.300 -11.118 -8.624 1.00 61.31 258 VAL A N 1
ATOM 2103 C CA . VAL A 1 258 ? -18.291 -11.014 -7.551 1.00 61.31 258 VAL A CA 1
ATOM 2104 C C . VAL A 1 258 ? -18.253 -12.272 -6.668 1.00 61.31 258 VAL A C 1
ATOM 2106 O O . VAL A 1 258 ? -17.173 -12.593 -6.176 1.00 61.31 258 VAL A O 1
ATOM 2109 N N . ASP A 1 259 ? -19.389 -12.962 -6.491 1.00 48.25 259 ASP A N 1
ATOM 2110 C CA . ASP A 1 259 ? -19.512 -14.268 -5.811 1.00 48.25 259 ASP A CA 1
ATOM 2111 C C . ASP A 1 259 ? -19.216 -15.440 -6.765 1.00 48.25 259 ASP A C 1
ATOM 2113 O O . ASP A 1 259 ? -18.553 -16.409 -6.325 1.00 48.25 259 ASP A O 1
#

Secondary structure (DSSP, 8-state):
----PPP--HHHHHHHHHHTTTT---HHHHHHHHHHHHHHHHHHHHTGGGS-HHHHHHHHHHHHHHHHHHHHHHHTTSS-S-HHHHHHHHTIIIIIHH---HHHHIIIIIIIITTSTTBTTT-SGGGHHHHTTSSS----HHHHHHHHHHHHHHGGGHHHHHHHHHHHHHHHTT-HHHHHHHHHHIIIIIIHHHHHH-HHHHHHHHHHHHHHHHHHHHHHHHHHHTTS--B-HHHHHTS-HHHHHHHH--PPP--TTT-

InterPro domains:
  IPR005804 Fatty acid desaturase domain [PF00487] (51-252)
  IPR012171 Fatty acid desaturase [PTHR19353] (10-253)

Foldseek 3Di:
DPPPDDDQCVVVVVVVCVVVVVQPAAQVVLVVLLVVLVVQLVCLLVCVLVDQLLVSLVSLLVSLVSLVVSLVCLCVCNHHVDNVVSLVSSLCSAQQSQLAHSVLCCCLPVVQCLQQPQAPPRHPVCCPLQNPQAPPRDDDPVSVVCVVVCVVVCLLCQSVVRNVSRLVVCVVVVVVVSNVSSVNNCCVRLVSSCVNPNDVSSVSSVSSNSNPNSNVVVCVPCQFFRNFYHHYPVRSVVDDSVRSNPRRTDDDDDDPVPD

Organism: NCBI:txid652676

pLDDT: mean 93.06, std 8.63, range [43.12, 98.88]

Radius of gyration: 20.38 Å; chains: 1; bounding box: 50×50×51 Å

Sequence (259 aa):
MTSTTYPDLFKELKAQVREEGLLNRVPIRGSIEMIAVIISIIIALTTANLWNPILLGVFLTIIFTRSVFISHDILHTQYFKDKSLSIKLSYPFSALILSNSSSWWDYKHNINHHTYCNIEGKDADINALDKAFTKNKGNNPILKKYKFIIFWGAMFFMYPSFIVQSYNFVIKRKLWGELILMLLHWPLIWGTLIYQIGALNTLYVALTLNFVLSPWLAFGFITNHLGCETFEEEEGKELSWMELQMRTSRSLSGGIMVD